Protein AF-A0A6M5YZX0-F1 (afdb_monomer)

Nearest PDB structures (foldseek):
  7esz-assembly1_A  TM=3.164E-01  e=4.005E-01  Wolbachia endosymbiont of Culex quinquefasciatus Pel
  3e44-assembly1_A  TM=2.145E-01  e=6.924E-01  Haemophilus influenzae
  3ebc-as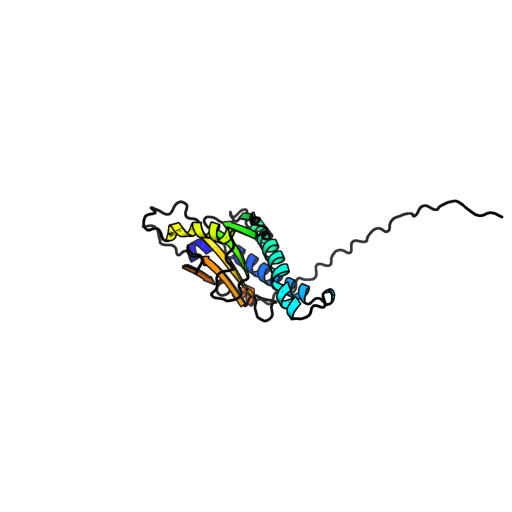sembly1_B  TM=2.757E-01  e=2.336E+00  Haemophilus influenzae

pLDDT: mean 80.35, std 19.44, range [30.16, 97.75]

Secondary structure (DSSP, 8-state):
------HHHHHHHHS-HHHHHHHHHHHHHHHHHHHHHHT-TTT---HHHHHHHTHHHHHHHHHHHHHHHHHHHGGGTEEEEEEEETTTEEEEEEEEETTEEEEEEE-SSSSPPPPP-HHHHHHHGGGGGGT-TT--S-SS--EEEEEEEEE-TTSSSEEEEEEEEE-TTSSSEEEEEEHHHHTHHHHHS---------------PPPP-----------

Sequence (219 aa):
MVSRESLTELFFRTFPDEFWKDALTDLLTCYKEADRFIRSRDLALDKQFADWLHPYPRRGLIQSRLLKVVGRYSRRGINAKVESAKRGGGPYVIFEAGRFRLTESMINRVEELPRIACFRKQESAYNRSLFDEDDAADEGKTYYGVLAHLPHHKKDEPAAVRVKFPNDDYKGAFHVIDLKAKYKSVFEEKLVPEEKIQDPKIKLRKPKNEPKNPDGETT

Radius of gyration: 23.63 Å; Cα contacts (8 Å, |Δi|>4): 275; chains: 1; bounding box: 90×58×52 Å

Organism: NCBI:txid2774151

Foldseek 3Di:
DDDPDDPVNVVCVQPPPVLLLQLQLQLLVLLQVLLCVLPPPVNVDDPVVSVVCSQPSSQVSSQVSNQVSQVVCVVVQWHKDWDDAPPPDDIWMWIDTDQETETEDEDADPFADPPDDPVNLVLLQLCVVVVDPDDPDDDRRHFYWYQYFYADPSSSGTPFTKIFGAHNVRGGGPDIGTSCVVPVVSVPPPPDPPPPPPPPPPPPDDDPDDDDDDDDDDD

Structure (mmCIF, N/CA/C/O backbone):
data_AF-A0A6M5YZX0-F1
#
_entry.id   AF-A0A6M5YZX0-F1
#
loop_
_atom_site.group_PDB
_atom_site.id
_atom_site.type_symbol
_atom_site.label_atom_id
_atom_site.label_alt_id
_atom_site.label_comp_id
_atom_site.label_asym_id
_atom_site.label_entity_id
_atom_site.label_seq_id
_atom_site.pdbx_PDB_ins_code
_atom_site.Cartn_x
_atom_site.Cartn_y
_atom_site.Cartn_z
_atom_site.occupancy
_atom_site.B_iso_or_equiv
_atom_site.auth_seq_id
_atom_site.auth_comp_id
_atom_site.auth_asym_id
_atom_site.auth_atom_id
_atom_site.pdbx_PDB_model_num
ATOM 1 N N . MET A 1 1 ? -29.018 -2.579 21.198 1.00 30.16 1 MET A N 1
ATOM 2 C CA . MET A 1 1 ? -28.557 -3.427 20.077 1.00 30.16 1 MET A CA 1
ATOM 3 C C . MET A 1 1 ? -27.802 -2.536 19.105 1.00 30.16 1 MET A C 1
ATOM 5 O O . MET A 1 1 ? -28.433 -1.792 18.370 1.00 30.16 1 MET A O 1
ATOM 9 N N . VAL A 1 2 ? -26.471 -2.519 19.179 1.00 32.16 2 VAL A N 1
ATOM 10 C CA . VAL A 1 2 ? -25.617 -1.756 18.253 1.00 32.16 2 VAL A CA 1
ATOM 11 C C . VAL A 1 2 ? -25.375 -2.639 17.027 1.00 32.16 2 VAL A C 1
ATOM 13 O O . VAL A 1 2 ? -25.113 -3.832 17.185 1.00 32.16 2 VAL 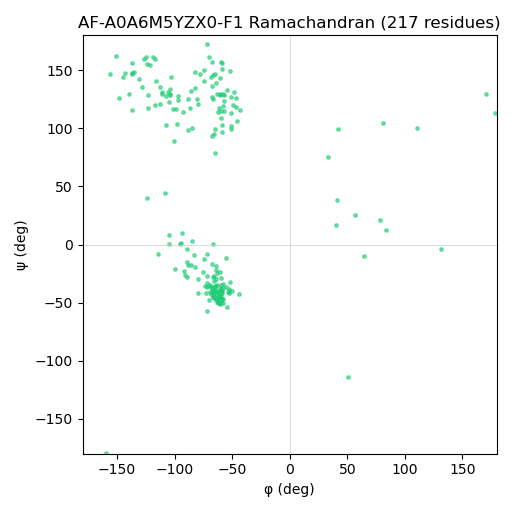A O 1
ATOM 16 N N . SER A 1 3 ? -25.548 -2.102 15.817 1.00 42.03 3 SER A N 1
ATOM 17 C CA . SER A 1 3 ? -25.401 -2.873 14.580 1.00 42.03 3 SER A CA 1
ATOM 18 C C . SER A 1 3 ? -23.983 -3.432 14.462 1.00 42.03 3 SER A C 1
ATOM 20 O O . SER A 1 3 ? -23.019 -2.675 14.572 1.00 42.03 3 SER A O 1
ATOM 22 N N . ARG A 1 4 ? -23.865 -4.740 14.197 1.00 49.56 4 ARG A N 1
ATOM 23 C CA . ARG A 1 4 ? -22.630 -5.388 13.730 1.00 49.56 4 ARG A CA 1
ATOM 24 C C . ARG A 1 4 ? -22.290 -4.848 12.343 1.00 49.56 4 ARG A C 1
ATOM 26 O O . ARG A 1 4 ? -22.597 -5.477 11.336 1.00 49.56 4 ARG A O 1
ATOM 33 N N . GLU A 1 5 ? -21.723 -3.656 12.295 1.00 63.22 5 GLU A N 1
ATOM 34 C CA . GLU A 1 5 ? -21.106 -3.149 11.082 1.00 63.22 5 GLU A CA 1
ATOM 35 C C . GLU A 1 5 ? -19.969 -4.100 10.702 1.00 63.22 5 GLU A C 1
ATOM 37 O O . GLU A 1 5 ? -19.148 -4.479 11.543 1.00 63.22 5 GLU A O 1
ATOM 42 N N . SER A 1 6 ? -19.951 -4.551 9.451 1.00 86.56 6 SER A N 1
ATOM 43 C CA . SER A 1 6 ? -18.881 -5.424 8.982 1.00 86.56 6 SER A CA 1
ATOM 44 C C . SER A 1 6 ? -17.551 -4.662 9.011 1.00 86.56 6 SER A C 1
ATOM 46 O O . SER A 1 6 ? -17.505 -3.460 8.741 1.00 86.56 6 SER A O 1
ATOM 48 N N . LEU A 1 7 ? -16.433 -5.345 9.290 1.00 88.25 7 LEU A N 1
ATOM 49 C CA . LEU A 1 7 ? -15.101 -4.716 9.297 1.00 88.25 7 LEU A CA 1
ATOM 50 C C . LEU A 1 7 ? -14.820 -3.946 7.992 1.00 88.25 7 LEU A C 1
ATOM 52 O O . LEU A 1 7 ? -14.161 -2.911 8.010 1.00 88.25 7 LEU A O 1
ATOM 56 N N . THR A 1 8 ? -15.362 -4.424 6.868 1.00 92.94 8 THR A N 1
ATOM 57 C CA . THR A 1 8 ? -15.310 -3.762 5.557 1.00 92.94 8 THR A CA 1
ATOM 58 C C . THR A 1 8 ? -16.026 -2.409 5.540 1.00 92.94 8 THR A C 1
ATOM 60 O O . THR A 1 8 ? -15.475 -1.441 5.019 1.00 92.94 8 THR A O 1
ATOM 63 N N . GLU A 1 9 ? -17.237 -2.320 6.089 1.00 92.00 9 GLU A N 1
ATOM 64 C CA . GLU A 1 9 ? -17.992 -1.062 6.172 1.00 92.00 9 GLU A CA 1
ATOM 65 C C . GLU A 1 9 ? -17.273 -0.064 7.082 1.00 92.00 9 GLU A C 1
ATOM 67 O O . GLU A 1 9 ? -17.005 1.065 6.666 1.00 92.00 9 GLU A O 1
ATOM 72 N N . LEU A 1 10 ? -16.827 -0.519 8.260 1.00 92.75 10 LEU A N 1
ATOM 73 C CA . LEU A 1 10 ? -16.046 0.298 9.190 1.00 92.75 10 LEU A CA 1
ATOM 74 C C . LEU A 1 10 ? -14.751 0.815 8.540 1.00 92.75 10 LEU A C 1
ATOM 76 O O . LEU A 1 10 ? -14.361 1.972 8.734 1.00 92.75 10 LEU A O 1
ATOM 80 N N . PHE A 1 11 ? -14.092 -0.035 7.752 1.00 94.88 11 PHE A N 1
ATOM 81 C CA . PHE A 1 11 ? -12.883 0.304 7.012 1.00 94.88 11 PHE A CA 1
ATOM 82 C C . PHE A 1 11 ? -13.126 1.407 5.981 1.00 94.88 11 PHE A C 1
ATOM 84 O O . PHE A 1 11 ? -12.402 2.401 5.984 1.00 94.88 11 PHE A O 1
ATOM 91 N N . PHE A 1 12 ? -14.152 1.282 5.134 1.00 95.69 12 PHE A N 1
ATOM 92 C CA . PHE A 1 12 ? -14.452 2.291 4.109 1.00 95.69 12 PHE A CA 1
ATOM 93 C C . PHE A 1 12 ? -15.096 3.562 4.663 1.00 95.69 12 PHE A C 1
ATOM 95 O O . PHE A 1 12 ? -14.948 4.629 4.073 1.00 95.69 12 PHE A O 1
ATOM 102 N N . ARG A 1 13 ? -15.750 3.498 5.825 1.00 93.94 13 ARG A N 1
ATOM 103 C CA . ARG A 1 13 ? -16.166 4.710 6.536 1.00 93.94 13 ARG A CA 1
ATOM 104 C C . ARG A 1 13 ? -14.965 5.495 7.061 1.00 93.94 13 ARG A C 1
ATOM 106 O O . ARG A 1 13 ? -14.987 6.722 7.072 1.00 93.94 13 ARG A O 1
ATOM 113 N N . THR A 1 14 ? -13.927 4.786 7.501 1.00 95.25 14 THR A N 1
ATOM 114 C CA . THR A 1 14 ? -12.715 5.390 8.067 1.00 95.25 14 THR A CA 1
ATOM 115 C C . THR A 1 14 ? -11.764 5.896 6.981 1.00 95.25 14 THR A C 1
ATOM 117 O O . THR A 1 14 ? -11.224 6.995 7.092 1.00 95.25 14 THR A O 1
ATOM 120 N N . PHE A 1 15 ? -11.584 5.120 5.912 1.00 96.56 15 PHE A N 1
ATOM 121 C CA . PHE A 1 15 ? -10.822 5.511 4.731 1.00 96.56 15 PHE A CA 1
ATOM 122 C C . PHE A 1 15 ? -11.775 5.770 3.561 1.00 96.56 15 PHE A C 1
ATOM 124 O O . PHE A 1 15 ? -12.238 4.812 2.936 1.00 96.56 15 PHE A O 1
ATOM 131 N N . PRO A 1 16 ? -12.042 7.043 3.244 1.00 95.31 16 PRO A N 1
ATOM 132 C CA . PRO A 1 16 ? -13.043 7.415 2.261 1.00 95.31 16 PRO A CA 1
ATOM 133 C C . PRO A 1 16 ? -12.633 6.997 0.846 1.00 95.31 16 PRO A C 1
ATOM 135 O O . PRO A 1 16 ? -11.448 6.856 0.539 1.00 95.31 16 PRO A O 1
ATOM 138 N N . ASP A 1 17 ? -13.613 6.843 -0.043 1.00 97.00 17 ASP A N 1
ATOM 139 C CA . ASP A 1 17 ? -13.377 6.366 -1.408 1.00 97.00 17 ASP A CA 1
ATOM 140 C C . ASP A 1 17 ? -12.390 7.257 -2.189 1.00 97.00 17 ASP A C 1
ATOM 142 O O . ASP A 1 17 ? -11.589 6.738 -2.969 1.00 97.00 17 ASP A O 1
ATOM 146 N N . GLU A 1 18 ? -12.381 8.577 -1.962 1.00 97.50 18 GLU A N 1
ATOM 147 C CA . GLU A 1 18 ? -11.425 9.482 -2.624 1.00 97.50 18 GLU A CA 1
ATOM 148 C C . GLU A 1 18 ? -9.976 9.175 -2.229 1.00 97.50 18 GLU A C 1
ATOM 150 O O . GLU A 1 18 ? -9.094 9.150 -3.087 1.00 97.50 18 GLU A O 1
ATOM 155 N N . PHE A 1 19 ? -9.738 8.856 -0.950 1.00 97.56 19 PHE A N 1
ATOM 156 C CA . PHE A 1 19 ? -8.411 8.481 -0.463 1.00 97.56 19 PHE A CA 1
ATOM 157 C C . PHE A 1 19 ? -7.894 7.244 -1.195 1.00 97.56 19 PHE A C 1
ATOM 159 O O . PHE A 1 19 ? -6.744 7.214 -1.634 1.00 97.56 19 PHE A O 1
ATOM 166 N N . TRP A 1 20 ? -8.742 6.225 -1.354 1.00 97.44 20 TRP A N 1
ATOM 167 C CA . TRP A 1 20 ? -8.345 5.002 -2.043 1.00 97.44 20 TRP A CA 1
ATOM 168 C C . TRP A 1 20 ? -8.140 5.214 -3.536 1.00 97.44 20 TRP A C 1
ATOM 170 O O . TRP A 1 20 ? -7.171 4.690 -4.076 1.00 97.44 20 TRP A O 1
ATOM 180 N N . LYS A 1 21 ? -8.992 5.994 -4.206 1.00 97.69 21 LYS A N 1
ATOM 181 C CA . LYS A 1 21 ? -8.792 6.325 -5.625 1.00 97.69 21 LYS A CA 1
ATOM 182 C C . LYS A 1 21 ? -7.450 7.020 -5.848 1.00 97.69 21 LYS A C 1
ATOM 184 O O . LYS A 1 21 ? -6.686 6.589 -6.711 1.00 97.69 21 LYS A O 1
ATOM 189 N N . ASP A 1 22 ? -7.123 8.007 -5.020 1.00 97.50 22 ASP A N 1
ATOM 190 C CA . ASP A 1 22 ? -5.830 8.694 -5.040 1.00 97.50 22 ASP A CA 1
ATOM 191 C C . ASP A 1 22 ? -4.658 7.738 -4.775 1.00 97.50 22 ASP A C 1
ATOM 193 O O . ASP A 1 22 ? -3.695 7.701 -5.541 1.00 97.50 22 ASP A O 1
ATOM 197 N N . ALA A 1 23 ? -4.741 6.941 -3.704 1.00 97.38 23 ALA A N 1
ATOM 198 C CA . ALA A 1 23 ? -3.686 6.010 -3.310 1.00 97.38 23 ALA A CA 1
ATOM 199 C C . ALA A 1 23 ? -3.417 4.948 -4.386 1.00 97.38 23 ALA A C 1
ATOM 201 O O . ALA A 1 23 ? -2.263 4.610 -4.651 1.00 97.38 23 ALA A O 1
ATOM 202 N N . LEU A 1 24 ? -4.470 4.422 -5.016 1.00 97.69 24 LEU A N 1
ATOM 203 C CA . LEU A 1 24 ? -4.366 3.410 -6.068 1.00 97.69 24 LEU A CA 1
ATOM 204 C C . LEU A 1 24 ? -3.862 4.003 -7.388 1.00 97.69 24 LEU A C 1
ATOM 206 O O . LEU A 1 24 ? -3.067 3.358 -8.072 1.00 97.69 24 LEU A O 1
ATOM 210 N N . THR A 1 25 ? -4.256 5.237 -7.708 1.00 97.00 25 THR A N 1
ATOM 211 C CA . THR A 1 25 ? -3.729 5.981 -8.861 1.00 97.00 25 THR A CA 1
ATOM 212 C C . THR A 1 25 ? -2.227 6.211 -8.707 1.00 97.00 25 THR A C 1
ATOM 214 O O . THR A 1 25 ? -1.450 5.868 -9.598 1.00 97.00 25 THR A O 1
ATOM 217 N N . ASP A 1 26 ? -1.787 6.700 -7.543 1.00 96.25 26 ASP A N 1
ATOM 218 C CA . ASP A 1 26 ? -0.362 6.896 -7.264 1.00 96.25 26 ASP A CA 1
ATOM 219 C C . ASP A 1 26 ? 0.409 5.571 -7.233 1.00 96.25 26 ASP A C 1
ATOM 221 O O . ASP A 1 26 ? 1.541 5.505 -7.716 1.00 96.25 26 ASP A O 1
ATOM 225 N N . LEU A 1 27 ? -0.198 4.491 -6.733 1.00 96.81 27 LEU A N 1
ATOM 226 C CA . LEU A 1 27 ? 0.392 3.155 -6.791 1.00 96.81 27 LEU A CA 1
ATOM 227 C C . LEU A 1 27 ? 0.626 2.711 -8.243 1.00 96.81 27 LEU A C 1
ATOM 229 O O . LEU A 1 27 ? 1.722 2.247 -8.555 1.00 96.81 27 LEU A O 1
ATOM 233 N N . LEU A 1 28 ? -0.342 2.892 -9.146 1.00 96.12 28 LEU A N 1
ATOM 234 C CA . LEU A 1 28 ? -0.172 2.578 -10.571 1.00 96.12 28 LEU A CA 1
ATOM 235 C C . LEU A 1 28 ? 0.942 3.401 -11.220 1.00 96.12 28 LEU A C 1
ATOM 237 O O . LEU A 1 28 ? 1.776 2.851 -11.942 1.00 96.12 28 LEU A O 1
ATOM 241 N N . THR A 1 29 ? 0.998 4.700 -10.933 1.00 95.69 29 THR A N 1
ATOM 242 C CA . THR A 1 29 ? 2.059 5.568 -11.450 1.00 95.69 29 THR A CA 1
ATOM 243 C C . THR A 1 29 ? 3.434 5.115 -10.960 1.00 95.69 29 THR A C 1
ATOM 245 O O . THR A 1 29 ? 4.345 4.956 -11.772 1.00 95.69 29 THR A O 1
ATOM 248 N N . CYS A 1 30 ? 3.575 4.780 -9.674 1.00 96.62 30 CYS A N 1
ATOM 249 C CA . CYS A 1 30 ? 4.818 4.238 -9.119 1.00 96.62 30 CYS A CA 1
ATOM 250 C C . CYS A 1 30 ? 5.270 2.944 -9.808 1.00 96.62 30 CYS A C 1
ATOM 252 O O . CYS A 1 30 ? 6.468 2.730 -9.993 1.00 96.62 30 CYS A O 1
ATOM 254 N N . TYR A 1 31 ? 4.335 2.066 -10.182 1.00 95.94 31 TYR A N 1
ATOM 255 C CA . TYR A 1 31 ? 4.658 0.844 -10.919 1.00 95.94 31 TYR A CA 1
ATOM 256 C C . TYR A 1 31 ? 5.262 1.151 -12.293 1.00 95.94 31 TYR A C 1
ATOM 258 O O . TYR A 1 31 ? 6.312 0.601 -12.632 1.00 95.94 31 TYR A O 1
ATOM 266 N N . LYS A 1 32 ? 4.640 2.062 -13.047 1.00 94.88 32 LYS A N 1
ATOM 267 C CA . LYS A 1 32 ? 5.114 2.489 -14.371 1.00 94.88 32 LYS A CA 1
ATOM 268 C C . LYS A 1 32 ? 6.452 3.218 -14.298 1.00 94.88 32 LYS A C 1
ATOM 270 O O . LYS A 1 32 ? 7.320 2.995 -15.137 1.00 94.88 32 LYS A O 1
ATOM 275 N N . GLU A 1 33 ? 6.633 4.079 -13.301 1.00 94.75 33 GLU A N 1
ATOM 276 C CA . GLU A 1 33 ? 7.884 4.812 -13.085 1.00 94.75 33 GLU A CA 1
ATOM 277 C C . GLU A 1 33 ? 9.031 3.881 -12.704 1.00 94.75 33 GLU A C 1
ATOM 279 O O . GLU A 1 33 ? 10.110 3.976 -13.287 1.00 94.75 33 GLU A O 1
ATOM 284 N N . ALA A 1 34 ? 8.792 2.942 -11.785 1.00 94.12 34 ALA A N 1
ATOM 285 C CA . ALA A 1 34 ? 9.789 1.945 -11.415 1.00 94.12 34 ALA A CA 1
ATOM 286 C C . ALA A 1 34 ? 10.166 1.058 -12.609 1.00 94.12 34 ALA A C 1
ATOM 288 O O . ALA A 1 34 ? 11.345 0.771 -12.801 1.00 94.12 34 ALA A O 1
ATOM 289 N N . ASP A 1 35 ? 9.194 0.638 -13.425 1.00 93.56 35 ASP A N 1
ATOM 290 C CA . ASP A 1 35 ? 9.474 -0.148 -14.629 1.00 93.56 35 ASP A CA 1
ATOM 291 C C . ASP A 1 35 ? 10.275 0.651 -15.664 1.00 93.56 35 ASP A C 1
ATOM 293 O O . ASP A 1 35 ? 11.307 0.174 -16.139 1.00 93.56 35 ASP A O 1
ATOM 297 N N . ARG A 1 36 ? 9.893 1.907 -15.925 1.00 92.75 36 ARG A N 1
ATOM 298 C CA . ARG A 1 36 ? 10.634 2.810 -16.818 1.00 92.75 36 ARG A CA 1
ATOM 299 C C . ARG A 1 36 ? 12.066 3.047 -16.347 1.00 92.75 36 ARG A C 1
ATOM 301 O O . ARG A 1 36 ? 12.971 3.057 -17.174 1.00 92.75 36 ARG A O 1
ATOM 308 N N . PHE A 1 37 ? 12.267 3.247 -15.045 1.00 92.06 37 PHE A N 1
ATOM 309 C CA . PHE A 1 37 ? 13.592 3.440 -14.461 1.00 92.06 37 PHE A CA 1
ATOM 310 C C . PHE A 1 37 ? 14.480 2.216 -14.705 1.00 92.06 37 PHE A C 1
ATOM 312 O O . PHE A 1 37 ? 15.568 2.356 -15.255 1.00 92.06 37 PHE A O 1
ATOM 319 N N . ILE A 1 38 ? 13.987 1.016 -14.382 1.00 91.12 38 ILE A N 1
ATOM 320 C CA . ILE A 1 38 ? 14.742 -0.236 -14.536 1.00 91.12 38 ILE A CA 1
ATOM 321 C C . ILE A 1 38 ? 15.045 -0.550 -16.004 1.00 91.12 38 ILE A C 1
ATOM 323 O O . ILE A 1 38 ? 16.138 -1.012 -16.317 1.00 91.12 38 ILE A O 1
ATOM 327 N N . ARG A 1 39 ? 14.101 -0.274 -16.911 1.00 87.50 39 ARG A N 1
ATOM 328 C CA . ARG A 1 39 ? 14.263 -0.494 -18.357 1.00 87.50 39 ARG A CA 1
ATOM 329 C C . ARG A 1 39 ? 14.957 0.653 -19.088 1.00 87.50 39 ARG A C 1
ATOM 331 O O . ARG A 1 39 ? 15.050 0.619 -20.317 1.00 87.50 39 ARG A O 1
ATOM 338 N N . SER A 1 40 ? 15.394 1.690 -18.376 1.00 88.06 40 SER A N 1
ATOM 339 C CA . SER A 1 40 ? 16.110 2.799 -18.999 1.00 88.06 40 SER A CA 1
ATOM 340 C C . SER A 1 40 ? 17.399 2.294 -19.653 1.00 88.06 40 SER A C 1
ATOM 342 O O . SER A 1 40 ? 18.072 1.394 -19.146 1.00 88.06 40 SER A O 1
ATOM 344 N N . ARG A 1 41 ? 17.749 2.878 -20.806 1.00 68.12 41 ARG A N 1
ATOM 345 C CA . ARG A 1 41 ? 18.976 2.514 -21.537 1.00 68.12 41 ARG A CA 1
ATOM 346 C C . ARG A 1 41 ? 20.239 2.760 -20.711 1.00 68.12 41 ARG A C 1
ATOM 348 O O . ARG A 1 41 ? 21.241 2.102 -20.956 1.00 68.12 41 ARG A O 1
ATOM 355 N N . ASP A 1 42 ? 20.157 3.654 -19.731 1.00 80.62 42 ASP A N 1
ATOM 356 C CA . ASP A 1 42 ? 21.278 4.072 -18.894 1.00 80.62 42 ASP A CA 1
ATOM 357 C C . ASP A 1 42 ? 21.718 2.987 -17.900 1.00 80.62 42 ASP A C 1
ATOM 359 O O . ASP A 1 42 ? 22.884 2.951 -17.519 1.00 80.62 42 ASP A O 1
ATOM 363 N N . LEU A 1 43 ? 20.817 2.082 -17.491 1.00 83.00 43 LEU A N 1
ATOM 364 C CA . LEU A 1 43 ? 21.157 0.992 -16.569 1.00 83.00 43 LEU A CA 1
ATOM 365 C C . LEU A 1 43 ? 21.638 -0.281 -17.283 1.00 83.00 43 LEU A C 1
ATOM 367 O O . LEU A 1 43 ? 22.391 -1.044 -16.685 1.00 83.00 43 LEU A O 1
ATOM 371 N N . ALA A 1 44 ? 21.191 -0.519 -18.525 1.00 86.81 44 ALA A N 1
ATOM 372 C CA . ALA A 1 44 ? 21.574 -1.657 -19.379 1.00 86.81 44 ALA A CA 1
ATOM 373 C C . ALA A 1 44 ? 21.675 -3.020 -18.648 1.00 86.81 44 ALA A C 1
ATOM 375 O O . ALA A 1 44 ? 22.569 -3.822 -18.920 1.00 86.81 44 ALA A O 1
ATOM 376 N N . LEU A 1 45 ? 20.767 -3.282 -17.700 1.00 88.06 45 LEU A N 1
ATOM 377 C CA . LEU A 1 45 ? 20.812 -4.480 -16.860 1.00 88.06 45 LEU A CA 1
ATOM 378 C C . LEU A 1 45 ? 20.384 -5.723 -17.641 1.00 88.06 45 LEU A C 1
ATOM 380 O O . LEU A 1 45 ? 19.397 -5.697 -18.378 1.00 88.06 45 LEU A O 1
ATOM 384 N N . ASP A 1 46 ? 21.066 -6.841 -17.392 1.00 91.81 46 ASP A N 1
ATOM 385 C CA . ASP A 1 46 ? 20.531 -8.153 -17.750 1.00 91.81 46 ASP A CA 1
ATOM 386 C C . ASP A 1 46 ? 19.186 -8.397 -17.042 1.00 91.81 46 ASP A C 1
ATOM 388 O O . ASP A 1 46 ? 18.933 -7.905 -15.934 1.00 91.81 46 ASP A O 1
ATOM 392 N N . LYS A 1 47 ? 18.321 -9.195 -17.676 1.00 88.62 47 LYS A N 1
ATOM 393 C CA . LYS A 1 47 ? 16.971 -9.491 -17.191 1.00 88.62 47 LYS A CA 1
ATOM 394 C C . LYS A 1 47 ? 16.957 -10.002 -15.747 1.00 88.62 47 LYS A C 1
ATOM 396 O O . LYS A 1 47 ? 16.068 -9.613 -14.994 1.00 88.62 47 LYS A O 1
ATOM 401 N N . GLN A 1 48 ? 17.907 -10.848 -15.342 1.00 89.25 48 GLN A N 1
ATOM 402 C CA . GLN A 1 48 ? 17.930 -11.400 -13.982 1.00 89.25 48 GLN A CA 1
ATOM 403 C C . GLN A 1 48 ? 18.190 -10.313 -12.933 1.00 89.25 48 GLN A C 1
ATOM 405 O O . GLN A 1 48 ? 17.512 -10.266 -11.905 1.00 89.25 48 GLN A O 1
ATOM 410 N N . PHE A 1 49 ? 19.122 -9.400 -13.215 1.00 90.69 49 PHE A N 1
ATOM 411 C CA . PHE A 1 49 ? 19.414 -8.272 -12.330 1.00 90.69 49 PHE A CA 1
ATOM 412 C C . PHE A 1 49 ? 18.293 -7.232 -12.340 1.00 90.69 49 PHE A C 1
ATOM 414 O O . PHE A 1 49 ? 17.966 -6.691 -11.285 1.00 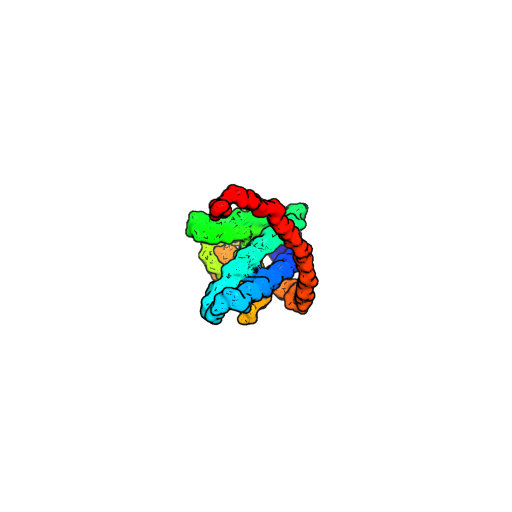90.69 49 PHE A O 1
ATOM 421 N N . ALA A 1 50 ? 17.652 -6.996 -13.487 1.00 89.31 50 ALA A N 1
ATOM 422 C CA . 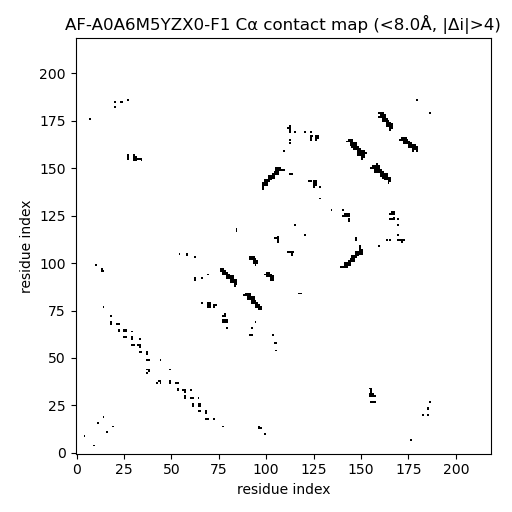ALA A 1 50 ? 16.468 -6.146 -13.576 1.00 89.31 50 ALA A CA 1
ATOM 423 C C . ALA A 1 50 ? 15.309 -6.701 -12.728 1.00 89.31 50 ALA A C 1
ATOM 425 O O . ALA A 1 50 ? 14.738 -5.977 -11.910 1.00 89.31 50 ALA A O 1
ATOM 426 N N . ASP A 1 51 ? 15.003 -7.998 -12.864 1.00 86.38 51 ASP A N 1
ATOM 427 C CA . ASP A 1 51 ? 13.970 -8.693 -12.086 1.00 86.38 51 ASP A CA 1
ATOM 428 C C . ASP A 1 51 ? 14.260 -8.629 -10.575 1.00 86.38 51 ASP A C 1
ATOM 430 O O . ASP A 1 51 ? 13.344 -8.394 -9.780 1.00 86.38 51 ASP A O 1
ATOM 434 N N . TRP A 1 52 ? 15.530 -8.778 -10.180 1.00 89.19 52 TRP A N 1
ATOM 435 C CA . TRP A 1 52 ? 15.971 -8.634 -8.791 1.00 89.19 52 TRP A CA 1
ATOM 436 C C . TRP A 1 52 ? 15.861 -7.193 -8.272 1.00 89.19 52 TRP A C 1
ATOM 438 O O . TRP A 1 52 ? 15.447 -6.988 -7.132 1.00 89.19 52 TRP A O 1
ATOM 448 N N . LEU A 1 53 ? 16.192 -6.191 -9.095 1.00 90.06 53 LEU A N 1
ATOM 449 C CA . LEU A 1 53 ? 16.228 -4.784 -8.692 1.00 90.06 53 LEU A CA 1
ATOM 450 C C . LEU A 1 53 ? 14.837 -4.126 -8.669 1.00 90.06 53 LEU A C 1
ATOM 452 O O . LEU A 1 53 ? 14.601 -3.241 -7.850 1.00 90.06 53 LEU A O 1
ATOM 456 N N . HIS A 1 54 ? 13.892 -4.565 -9.508 1.00 89.38 54 HIS A N 1
ATOM 457 C CA . HIS A 1 54 ? 12.535 -4.002 -9.628 1.00 89.38 54 HIS A CA 1
ATOM 458 C C . HIS A 1 54 ? 11.801 -3.676 -8.308 1.00 89.38 54 HIS A C 1
ATOM 460 O O . HIS A 1 54 ? 11.135 -2.637 -8.245 1.00 89.38 54 HIS A O 1
ATOM 466 N N . PRO A 1 55 ? 11.846 -4.522 -7.260 1.00 90.56 55 PRO A N 1
ATOM 467 C CA . PRO A 1 55 ? 11.122 -4.267 -6.016 1.00 90.56 55 PRO A CA 1
ATOM 468 C C . PRO A 1 55 ? 11.597 -3.020 -5.259 1.00 90.56 55 PRO A C 1
ATOM 470 O O . PRO A 1 55 ? 10.796 -2.388 -4.571 1.00 90.56 55 PRO A O 1
ATOM 473 N N . TYR A 1 56 ? 12.876 -2.653 -5.376 1.00 90.75 56 TYR A N 1
ATOM 474 C CA . TYR A 1 56 ? 13.495 -1.600 -4.568 1.00 90.75 56 TYR A CA 1
ATOM 475 C C . TYR A 1 56 ? 13.031 -0.178 -4.937 1.00 90.75 56 TYR A C 1
ATOM 477 O O . TYR A 1 56 ? 12.481 0.491 -4.055 1.00 90.75 56 TYR A O 1
ATOM 485 N N . PRO A 1 57 ? 13.165 0.301 -6.195 1.00 93.38 57 PRO A N 1
ATOM 486 C CA . PRO A 1 57 ? 12.674 1.628 -6.562 1.00 93.38 57 PRO A CA 1
ATOM 487 C C . PRO A 1 57 ? 11.152 1.705 -6.432 1.00 93.38 57 PRO A C 1
ATOM 489 O O . PRO A 1 57 ? 10.631 2.717 -5.972 1.00 93.38 57 PRO A O 1
ATOM 492 N N . ARG A 1 58 ? 10.436 0.611 -6.736 1.00 93.94 58 ARG A N 1
ATOM 493 C CA . ARG A 1 58 ? 8.982 0.535 -6.562 1.00 93.94 58 ARG A CA 1
ATOM 494 C C . ARG A 1 58 ? 8.579 0.796 -5.113 1.00 93.94 58 ARG A C 1
ATOM 496 O O . ARG A 1 58 ? 7.731 1.648 -4.873 1.00 93.94 58 ARG A O 1
ATOM 503 N N . ARG A 1 59 ? 9.203 0.110 -4.150 1.00 92.62 59 ARG A N 1
ATOM 504 C CA . ARG A 1 59 ? 8.933 0.324 -2.720 1.00 92.62 59 ARG A CA 1
ATOM 505 C C . ARG A 1 59 ? 9.191 1.776 -2.314 1.00 92.62 59 ARG A C 1
ATOM 507 O O . ARG A 1 59 ? 8.352 2.370 -1.647 1.00 92.62 59 ARG A O 1
ATOM 514 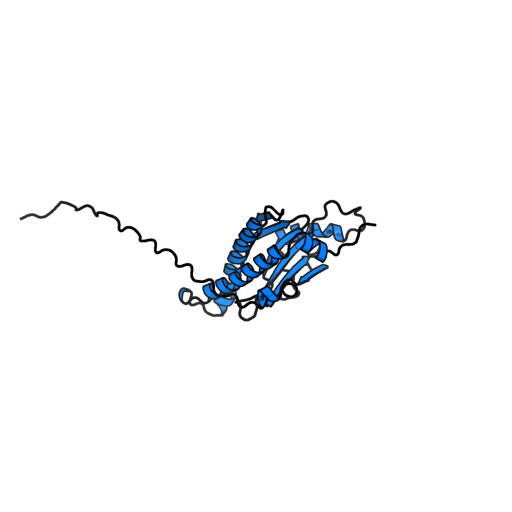N N . GLY A 1 60 ? 10.330 2.344 -2.715 1.00 92.62 60 GLY A N 1
ATOM 515 C CA . GLY A 1 60 ? 10.678 3.729 -2.383 1.00 92.62 60 GLY A CA 1
ATOM 516 C C . GLY A 1 60 ? 9.656 4.738 -2.913 1.00 92.62 60 GLY A C 1
ATOM 517 O O . GLY A 1 60 ? 9.175 5.585 -2.159 1.00 92.62 60 GLY A O 1
ATOM 518 N N . LEU A 1 61 ? 9.273 4.604 -4.187 1.00 96.19 61 LEU A N 1
ATOM 519 C CA . LEU A 1 61 ? 8.273 5.461 -4.826 1.00 96.19 61 LEU A CA 1
ATOM 520 C C . LEU A 1 61 ? 6.901 5.324 -4.157 1.00 96.19 61 LEU A C 1
ATOM 522 O O . LEU A 1 61 ? 6.313 6.335 -3.778 1.00 96.19 61 LEU A O 1
ATOM 526 N N . ILE A 1 62 ? 6.421 4.093 -3.947 1.00 96.12 62 ILE A N 1
ATOM 527 C CA . ILE A 1 62 ? 5.107 3.838 -3.340 1.00 96.12 62 ILE A CA 1
ATOM 528 C C . ILE A 1 62 ? 5.033 4.435 -1.936 1.00 96.12 62 ILE A C 1
ATOM 530 O O . ILE A 1 62 ? 4.102 5.180 -1.641 1.00 96.12 62 ILE A O 1
ATOM 534 N N . GLN A 1 63 ? 6.026 4.180 -1.083 1.00 94.56 63 GLN A N 1
ATOM 535 C CA . GLN A 1 63 ? 6.026 4.710 0.281 1.00 94.56 63 GLN A CA 1
ATOM 536 C C . GLN A 1 63 ? 6.076 6.241 0.307 1.00 94.56 63 GLN A C 1
ATOM 538 O O . GLN A 1 63 ? 5.343 6.868 1.073 1.00 94.56 63 GLN A O 1
ATOM 543 N N . SER A 1 64 ? 6.882 6.851 -0.566 1.00 94.94 64 SER A N 1
ATOM 544 C CA . SER A 1 64 ? 6.958 8.309 -0.684 1.00 94.94 64 SER A CA 1
ATOM 545 C C . SER A 1 64 ? 5.640 8.921 -1.172 1.00 94.94 64 SER A C 1
ATOM 547 O O . SER A 1 64 ? 5.167 9.904 -0.596 1.00 94.94 64 SER A O 1
ATOM 549 N N . ARG A 1 65 ? 5.011 8.343 -2.205 1.00 95.75 65 ARG A N 1
ATOM 550 C CA . ARG A 1 65 ? 3.741 8.851 -2.741 1.00 95.75 65 ARG A CA 1
ATOM 551 C C . ARG A 1 65 ? 2.586 8.653 -1.773 1.00 95.75 65 ARG A C 1
ATOM 553 O O . ARG A 1 65 ? 1.835 9.595 -1.552 1.00 95.75 65 ARG A O 1
ATOM 560 N N . LEU A 1 66 ? 2.486 7.497 -1.121 1.00 94.12 66 LEU A N 1
ATOM 561 C CA . LEU A 1 66 ? 1.453 7.268 -0.112 1.00 94.12 66 LEU A CA 1
ATOM 562 C C . LEU A 1 66 ? 1.559 8.264 1.051 1.00 94.12 66 LEU A C 1
ATOM 564 O O . LEU A 1 66 ? 0.534 8.757 1.512 1.00 94.12 66 LEU A O 1
ATOM 568 N N . LEU A 1 67 ? 2.772 8.635 1.481 1.00 95.12 67 LEU A N 1
ATOM 569 C CA . LEU A 1 67 ? 2.964 9.684 2.489 1.00 95.12 67 LEU A CA 1
ATOM 570 C C . LEU A 1 67 ? 2.362 11.029 2.035 1.00 95.12 67 LEU A C 1
ATOM 572 O O . LEU A 1 67 ? 1.691 11.705 2.815 1.00 95.12 67 LEU A O 1
ATOM 576 N N . LYS A 1 68 ? 2.550 11.394 0.757 1.00 95.62 68 LYS A N 1
ATOM 577 C CA . LYS A 1 68 ? 1.953 12.602 0.162 1.00 95.62 68 LYS A CA 1
ATOM 578 C C . LYS A 1 68 ? 0.432 12.506 0.077 1.00 95.62 68 LYS A C 1
ATOM 580 O O . LYS A 1 68 ? -0.236 13.474 0.436 1.00 95.62 68 LYS A O 1
ATOM 585 N N . VAL A 1 69 ? -0.104 11.363 -0.369 1.00 96.44 69 VAL A N 1
ATOM 586 C CA . VAL A 1 69 ? -1.553 11.104 -0.403 1.00 96.44 69 VAL A CA 1
ATOM 587 C C . VAL A 1 69 ? -2.122 11.333 0.987 1.00 96.44 69 VAL A C 1
ATOM 589 O O . VAL A 1 69 ? -2.995 12.172 1.148 1.00 96.44 69 VAL A O 1
ATOM 592 N N . VAL A 1 70 ? -1.569 10.686 2.012 1.00 96.31 70 VAL A N 1
ATOM 593 C CA . VAL A 1 70 ? -2.060 10.810 3.390 1.00 96.31 70 VAL A CA 1
ATOM 594 C C . VAL A 1 70 ? -2.003 12.250 3.892 1.00 96.31 70 VAL A C 1
ATOM 596 O O . VAL A 1 70 ? -2.967 12.721 4.491 1.00 96.31 70 VAL A O 1
ATOM 599 N N . GLY A 1 71 ? -0.943 12.994 3.565 1.00 95.31 71 GLY A N 1
ATOM 600 C CA . GLY A 1 71 ? -0.844 14.420 3.882 1.00 95.31 71 GLY A CA 1
ATOM 601 C C . GLY A 1 71 ? -2.052 15.242 3.406 1.00 95.31 71 GLY A C 1
ATOM 602 O O . GLY A 1 71 ? -2.527 16.104 4.151 1.00 95.31 71 GLY A O 1
ATOM 603 N N . ARG A 1 72 ? -2.614 14.929 2.225 1.00 97.06 72 ARG A N 1
ATOM 604 C CA . ARG A 1 72 ? -3.825 15.587 1.685 1.00 97.06 72 ARG A CA 1
ATOM 605 C C . ARG A 1 72 ? -5.084 15.311 2.516 1.00 97.06 72 ARG A C 1
ATOM 607 O O . ARG A 1 72 ? -5.985 16.144 2.542 1.00 97.06 72 ARG A O 1
ATOM 614 N N . TYR A 1 73 ? -5.132 14.180 3.220 1.00 97.62 73 TYR A N 1
ATOM 615 C CA . TYR A 1 73 ? -6.279 13.739 4.023 1.00 97.62 73 TYR A CA 1
ATOM 616 C C . TYR A 1 73 ? -6.061 13.905 5.540 1.00 97.62 73 TYR A C 1
ATOM 618 O O . TYR A 1 73 ? -6.920 13.506 6.326 1.00 97.62 73 TYR A O 1
ATOM 626 N N . SER A 1 74 ? -4.977 14.562 5.965 1.00 95.50 74 SER A N 1
ATOM 627 C CA . SER A 1 74 ? -4.662 14.837 7.381 1.00 95.50 74 SER A CA 1
ATOM 628 C C . SER A 1 74 ? -5.799 15.520 8.144 1.00 95.50 74 SER A C 1
ATOM 630 O O . SER A 1 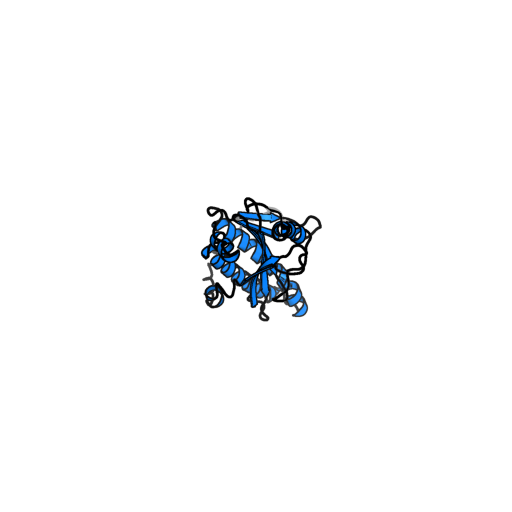74 ? -6.150 15.110 9.248 1.00 95.50 74 SER A O 1
ATOM 632 N N . ARG A 1 75 ? -6.472 16.496 7.520 1.00 95.62 75 ARG A N 1
ATOM 633 C CA . ARG A 1 75 ? -7.645 17.180 8.100 1.00 95.62 75 ARG A CA 1
ATOM 634 C C . ARG A 1 75 ? -8.855 16.265 8.319 1.00 95.62 75 ARG A C 1
ATOM 636 O O . ARG A 1 75 ? -9.739 16.619 9.089 1.00 95.62 75 ARG A O 1
ATOM 643 N N . ARG A 1 76 ? -8.903 15.106 7.655 1.00 94.69 76 ARG A N 1
ATOM 644 C CA . ARG A 1 76 ? -9.932 14.067 7.834 1.00 94.69 76 ARG A CA 1
ATOM 645 C C . ARG A 1 76 ? -9.505 12.999 8.853 1.00 94.69 76 ARG A C 1
ATOM 647 O O . ARG A 1 76 ? -10.170 11.978 8.967 1.00 94.69 76 ARG A O 1
ATOM 654 N N . GLY A 1 77 ? -8.404 13.218 9.577 1.00 95.69 77 GLY A N 1
ATOM 655 C CA . GLY A 1 77 ? -7.906 12.304 10.607 1.00 95.69 77 GLY A CA 1
ATOM 656 C C . GLY A 1 77 ? -7.058 11.144 10.081 1.00 95.69 77 GLY A C 1
ATOM 657 O O . GLY A 1 77 ? -6.784 10.219 10.843 1.00 95.69 77 GLY A O 1
ATOM 658 N N . ILE A 1 78 ? -6.635 11.182 8.810 1.00 97.31 78 ILE A N 1
ATOM 659 C CA . ILE A 1 78 ? -5.725 10.186 8.229 1.00 97.31 78 ILE A CA 1
ATOM 660 C C . ILE A 1 78 ? -4.292 10.694 8.368 1.00 97.31 78 ILE A C 1
ATOM 662 O O . ILE A 1 78 ? -3.912 11.683 7.748 1.00 97.31 78 ILE A O 1
ATOM 666 N N . ASN A 1 79 ? -3.489 10.011 9.169 1.00 96.62 79 ASN A N 1
ATOM 667 C CA . ASN A 1 79 ? -2.118 10.394 9.478 1.00 96.62 79 ASN A CA 1
ATOM 668 C C . ASN A 1 79 ? -1.133 9.341 8.979 1.00 96.62 79 ASN A C 1
ATOM 670 O O . ASN A 1 79 ? -1.494 8.190 8.745 1.00 96.62 79 ASN A O 1
ATOM 674 N N . ALA A 1 80 ? 0.126 9.731 8.812 1.00 95.00 80 ALA A N 1
ATOM 675 C CA . ALA A 1 80 ? 1.188 8.804 8.463 1.00 95.00 80 ALA A CA 1
ATOM 676 C C . ALA A 1 80 ? 2.448 9.082 9.271 1.00 95.00 80 ALA A C 1
ATOM 678 O O . ALA A 1 80 ? 2.759 10.233 9.581 1.00 95.00 80 ALA A O 1
ATOM 679 N N . LYS A 1 81 ? 3.187 8.020 9.579 1.00 93.00 81 LYS A N 1
ATOM 680 C CA . LYS A 1 81 ? 4.479 8.077 10.262 1.00 93.00 81 LYS A CA 1
ATOM 681 C C . LYS A 1 81 ? 5.486 7.232 9.506 1.00 93.00 81 LYS A C 1
ATOM 683 O O . LYS A 1 81 ? 5.148 6.168 8.988 1.00 93.00 81 LYS A O 1
ATOM 688 N N . VAL A 1 82 ? 6.721 7.716 9.452 1.00 91.69 82 VAL A N 1
ATOM 689 C CA . VAL A 1 82 ? 7.856 6.948 8.945 1.00 91.69 82 VAL A CA 1
ATOM 690 C C . VAL A 1 82 ? 8.574 6.354 10.142 1.00 91.69 82 VAL A C 1
ATOM 692 O O . VAL A 1 82 ? 8.994 7.081 11.040 1.00 91.69 82 VAL A O 1
ATOM 695 N N . GLU A 1 83 ? 8.725 5.039 10.141 1.00 88.31 83 GLU A N 1
ATOM 696 C CA . GLU A 1 83 ? 9.449 4.313 11.172 1.00 88.31 83 GLU A CA 1
ATOM 697 C C . GLU A 1 83 ? 10.607 3.524 10.567 1.00 88.31 83 GLU A C 1
ATOM 699 O O . GLU A 1 83 ? 10.596 3.142 9.394 1.00 88.31 83 GLU A O 1
ATOM 704 N N . SER A 1 84 ? 11.615 3.261 11.392 1.00 81.31 84 SER A N 1
ATOM 705 C CA . SER A 1 84 ? 12.778 2.459 11.024 1.00 81.31 84 SER A CA 1
ATOM 706 C C . SER A 1 84 ? 12.774 1.164 11.818 1.00 81.31 84 SER A C 1
ATOM 708 O O . SER A 1 84 ? 12.570 1.154 13.034 1.00 81.31 84 SER A O 1
ATOM 710 N N . ALA A 1 85 ? 13.039 0.046 11.147 1.00 74.12 85 ALA A N 1
ATOM 711 C CA . ALA A 1 85 ? 13.142 -1.228 11.839 1.00 74.12 85 ALA A CA 1
ATOM 712 C C . ALA A 1 85 ? 14.388 -1.234 12.741 1.00 74.12 85 ALA A C 1
ATOM 714 O O . ALA A 1 85 ? 15.505 -1.035 12.266 1.00 74.12 85 ALA A O 1
ATOM 715 N N . LYS A 1 86 ? 14.211 -1.555 14.030 1.00 68.44 86 LYS A N 1
ATOM 716 C CA . LYS A 1 86 ? 15.262 -1.529 15.072 1.00 68.44 86 LYS A CA 1
ATOM 717 C C . LYS A 1 86 ? 16.533 -2.355 14.774 1.00 68.44 86 LYS A C 1
ATOM 719 O O . LYS A 1 86 ? 17.504 -2.240 15.507 1.00 68.44 86 LYS A O 1
ATOM 724 N N . ARG A 1 87 ? 16.541 -3.213 13.745 1.00 70.25 87 ARG A N 1
ATOM 725 C CA . ARG A 1 87 ? 17.643 -4.140 13.403 1.00 70.25 87 ARG A CA 1
ATOM 726 C C . ARG A 1 87 ? 18.157 -3.978 11.964 1.00 70.25 87 ARG A C 1
ATOM 728 O O . ARG A 1 87 ? 18.411 -4.970 11.291 1.00 70.25 87 ARG A O 1
ATOM 735 N N . GLY A 1 88 ? 18.264 -2.744 11.470 1.00 61.25 88 GLY A N 1
ATOM 736 C CA . GLY A 1 88 ? 18.879 -2.469 10.161 1.00 61.25 88 GLY A CA 1
ATOM 737 C C . GLY A 1 88 ? 17.983 -2.755 8.950 1.00 61.25 88 GLY A C 1
ATOM 738 O O . GLY A 1 88 ? 18.478 -2.949 7.844 1.00 61.25 88 GLY A O 1
ATOM 739 N N . GLY A 1 89 ? 16.661 -2.789 9.140 1.00 69.00 89 GLY A N 1
ATOM 740 C CA . GLY A 1 89 ? 15.723 -2.797 8.016 1.00 69.00 89 GLY A CA 1
ATOM 741 C C . GLY A 1 89 ? 15.487 -1.381 7.490 1.00 69.00 89 GLY A C 1
ATOM 742 O O . GLY A 1 89 ? 15.498 -0.424 8.261 1.00 69.00 89 GLY A O 1
ATOM 743 N N . GLY A 1 90 ? 15.239 -1.256 6.183 1.00 75.81 90 GLY A N 1
ATOM 744 C CA . GLY A 1 90 ? 14.857 0.023 5.579 1.00 75.81 90 GLY A CA 1
ATOM 745 C C . GLY A 1 90 ? 13.558 0.585 6.176 1.00 75.81 90 GLY A C 1
ATOM 746 O O . GLY A 1 90 ? 12.751 -0.195 6.703 1.00 75.81 90 GLY A O 1
ATOM 747 N N . PRO A 1 91 ? 13.340 1.908 6.075 1.00 84.50 91 PRO A N 1
ATOM 748 C CA . PRO A 1 91 ? 12.172 2.559 6.648 1.00 84.50 91 PRO A CA 1
ATOM 749 C C . PRO A 1 91 ? 10.870 1.990 6.079 1.00 84.50 91 PRO A C 1
ATOM 751 O O . PRO A 1 91 ? 10.833 1.395 4.992 1.00 84.50 91 PRO A O 1
ATOM 754 N N . TYR A 1 92 ? 9.799 2.141 6.842 1.00 87.38 92 TYR A N 1
ATOM 755 C CA . TYR A 1 92 ? 8.445 1.809 6.430 1.00 87.38 92 TYR A CA 1
ATOM 756 C C . TYR A 1 92 ? 7.487 2.909 6.864 1.00 87.38 92 TYR A C 1
AT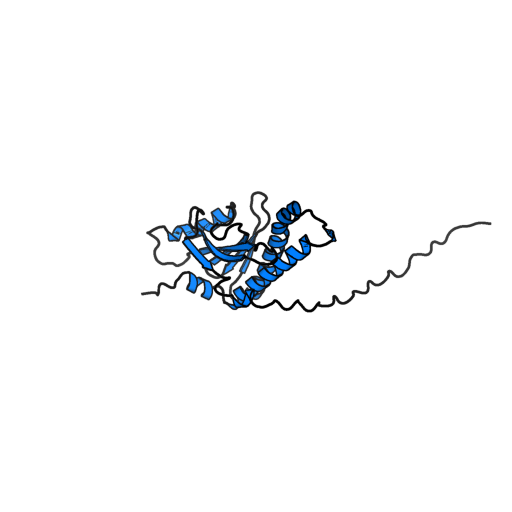OM 758 O O . TYR A 1 92 ? 7.759 3.667 7.793 1.00 87.38 92 TYR A O 1
ATOM 766 N N . VAL A 1 93 ? 6.364 2.994 6.159 1.00 90.44 93 VAL A N 1
ATOM 767 C CA . VAL A 1 93 ? 5.313 3.958 6.461 1.00 90.44 93 VAL A CA 1
ATOM 768 C C . VAL A 1 93 ? 4.152 3.228 7.115 1.00 90.44 93 VAL A C 1
ATOM 770 O O . VAL A 1 93 ? 3.710 2.188 6.615 1.00 90.44 93 VAL A O 1
ATOM 773 N N . ILE A 1 94 ? 3.682 3.777 8.230 1.00 93.06 94 ILE A N 1
ATOM 774 C CA . ILE A 1 94 ? 2.422 3.402 8.865 1.00 93.06 94 ILE A CA 1
ATOM 775 C C . ILE A 1 94 ? 1.408 4.496 8.551 1.00 93.06 94 ILE A C 1
ATOM 777 O O . ILE A 1 94 ? 1.688 5.670 8.786 1.00 93.06 94 ILE A O 1
ATOM 781 N N . PHE A 1 95 ? 0.241 4.112 8.046 1.00 92.81 95 PHE A N 1
ATOM 782 C CA . PHE A 1 95 ? -0.914 4.984 7.855 1.00 92.81 95 PHE A CA 1
ATOM 783 C C . PHE A 1 95 ? -1.940 4.690 8.944 1.00 92.81 95 PHE A C 1
ATOM 785 O O . PHE A 1 95 ? -2.297 3.535 9.160 1.00 92.81 95 PHE A O 1
ATOM 792 N N . GLU A 1 96 ? -2.414 5.718 9.627 1.00 94.88 96 GLU A N 1
ATOM 793 C CA . GLU A 1 96 ? -3.310 5.611 10.772 1.00 94.88 96 GLU A CA 1
ATOM 794 C C . GLU A 1 96 ? -4.581 6.412 10.487 1.00 94.88 96 GLU A C 1
ATOM 796 O O . GLU A 1 96 ? -4.502 7.586 10.130 1.00 94.88 96 GLU A O 1
ATOM 801 N N . ALA A 1 97 ? -5.752 5.805 10.651 1.00 94.88 97 ALA A N 1
ATOM 802 C CA . ALA A 1 97 ? -7.025 6.519 10.620 1.00 94.88 97 ALA A CA 1
ATOM 803 C C . ALA A 1 97 ? -8.014 5.826 11.553 1.00 94.88 97 ALA A C 1
ATOM 805 O O . ALA A 1 97 ? -8.227 4.617 11.446 1.00 94.88 97 ALA A O 1
ATOM 806 N N . GLY A 1 98 ? -8.603 6.584 12.481 1.00 92.06 98 GLY A N 1
ATOM 807 C CA . GLY A 1 98 ? -9.473 6.030 13.517 1.00 92.06 98 GLY A CA 1
ATOM 808 C C . GLY A 1 98 ? -8.808 4.851 14.234 1.00 92.06 98 GLY A C 1
ATOM 809 O O . GLY A 1 98 ? -7.793 5.012 14.904 1.00 92.06 98 GLY A O 1
ATOM 810 N N . ARG A 1 99 ? -9.379 3.658 14.053 1.00 91.12 99 ARG A N 1
ATOM 811 C CA . ARG A 1 99 ? -8.916 2.402 14.664 1.00 91.12 99 ARG A CA 1
ATOM 812 C C . ARG A 1 99 ? -7.982 1.580 13.777 1.00 91.12 99 ARG A C 1
ATOM 814 O O . ARG A 1 99 ? -7.592 0.489 14.168 1.00 91.12 99 ARG A O 1
ATOM 821 N N . PHE A 1 100 ? -7.648 2.038 12.579 1.00 93.81 100 PHE A N 1
ATOM 822 C CA . PHE A 1 100 ? -6.864 1.256 11.630 1.00 93.81 100 PHE A CA 1
ATOM 823 C C . PHE A 1 100 ? -5.423 1.734 11.561 1.00 93.81 100 PHE A C 1
ATOM 825 O O . PHE A 1 100 ? -5.165 2.928 11.405 1.00 93.81 100 PHE A O 1
ATOM 832 N N . ARG A 1 101 ? -4.495 0.776 11.594 1.00 94.94 101 ARG A N 1
ATOM 833 C CA . ARG A 1 101 ? -3.075 0.966 11.287 1.00 94.94 101 ARG A CA 1
ATOM 834 C C . ARG A 1 101 ? -2.742 0.131 10.062 1.00 94.94 101 ARG A C 1
ATOM 836 O O . ARG A 1 101 ? -2.906 -1.086 10.074 1.00 94.94 101 ARG A O 1
ATOM 843 N N . LEU A 1 102 ? -2.284 0.771 8.995 1.00 95.50 102 LEU A N 1
ATOM 844 C CA . LEU A 1 102 ? -1.941 0.116 7.742 1.00 95.50 102 LEU A CA 1
ATOM 845 C C . LEU A 1 102 ? -0.459 0.266 7.441 1.00 95.50 102 LEU A C 1
ATOM 847 O O . LEU A 1 102 ? 0.115 1.336 7.600 1.00 95.50 102 LEU A O 1
ATOM 851 N N . THR A 1 103 ? 0.147 -0.795 6.926 1.00 95.06 103 THR A N 1
ATOM 852 C CA . THR A 1 103 ? 1.459 -0.721 6.264 1.00 95.06 103 THR A CA 1
ATOM 853 C C . THR A 1 103 ? 1.321 -1.164 4.819 1.00 95.06 103 THR A C 1
ATOM 855 O O . THR A 1 103 ? 0.353 -1.830 4.469 1.00 95.06 103 THR A O 1
ATOM 858 N N . GLU A 1 104 ? 2.281 -0.818 3.973 1.00 95.06 104 GLU A N 1
ATOM 859 C CA . GLU A 1 104 ? 2.335 -1.297 2.593 1.00 95.06 104 GLU A CA 1
ATOM 860 C C . GLU A 1 104 ? 3.385 -2.405 2.444 1.00 95.06 104 GLU A C 1
ATOM 862 O O . GLU A 1 104 ? 4.426 -2.413 3.117 1.00 95.06 104 GLU A O 1
ATOM 867 N N . SER A 1 105 ? 3.088 -3.382 1.586 1.00 94.75 105 SER A N 1
ATOM 868 C CA . SER A 1 105 ? 4.105 -4.308 1.107 1.00 94.75 105 SER A CA 1
ATOM 869 C C . SER A 1 105 ? 3.769 -4.945 -0.232 1.00 94.75 105 SER A C 1
ATOM 871 O O . SER A 1 105 ? 2.656 -5.413 -0.475 1.00 94.75 105 SER A O 1
ATOM 873 N N . MET A 1 106 ? 4.817 -5.188 -1.010 1.00 94.19 106 MET A N 1
ATOM 874 C CA . MET A 1 106 ? 4.776 -6.153 -2.099 1.00 94.19 106 MET A CA 1
ATOM 875 C C . MET A 1 106 ? 4.664 -7.598 -1.583 1.00 94.19 106 MET A C 1
ATOM 877 O O . MET A 1 106 ? 5.275 -7.946 -0.565 1.00 94.19 106 MET A O 1
ATOM 881 N N . ILE A 1 107 ? 3.926 -8.427 -2.325 1.00 92.94 107 ILE A N 1
ATOM 882 C CA . ILE A 1 107 ? 3.833 -9.889 -2.183 1.00 92.94 107 ILE A CA 1
ATOM 883 C C . ILE A 1 107 ? 4.177 -10.574 -3.513 1.00 92.94 107 ILE A C 1
ATOM 885 O O . ILE A 1 107 ? 4.125 -9.949 -4.573 1.00 92.94 107 ILE A O 1
ATOM 889 N N . ASN A 1 108 ? 4.507 -11.860 -3.459 1.00 89.00 108 ASN A N 1
ATOM 890 C CA . ASN A 1 108 ? 4.830 -12.721 -4.598 1.00 89.00 108 ASN A CA 1
ATOM 891 C C . ASN A 1 108 ? 3.657 -13.609 -5.032 1.00 89.00 108 ASN A C 1
ATOM 893 O O . ASN A 1 108 ? 3.644 -14.088 -6.166 1.00 89.00 108 ASN A O 1
ATOM 897 N N . ARG A 1 109 ? 2.677 -13.845 -4.152 1.00 91.56 109 ARG A N 1
ATOM 898 C CA . ARG A 1 109 ? 1.474 -14.644 -4.436 1.00 91.56 109 ARG A CA 1
ATOM 899 C C . ARG A 1 109 ? 0.232 -13.973 -3.877 1.00 91.56 109 ARG A C 1
ATOM 901 O O . ARG A 1 109 ? 0.281 -13.334 -2.838 1.00 91.56 109 ARG A O 1
ATOM 908 N N . VAL A 1 110 ? -0.903 -14.146 -4.545 1.00 88.12 110 VAL A N 1
ATOM 909 C CA . VAL A 1 110 ? -2.158 -13.482 -4.159 1.00 88.12 110 VAL A CA 1
ATOM 910 C C . VAL A 1 110 ? -2.603 -13.856 -2.741 1.00 88.12 110 VAL A C 1
ATOM 912 O O . VAL A 1 110 ? -3.100 -12.995 -2.017 1.00 88.12 110 VAL A O 1
ATOM 915 N N . GLU A 1 111 ? -2.368 -15.097 -2.312 1.00 86.25 111 GLU A N 1
ATOM 916 C CA . GLU A 1 111 ? -2.828 -15.609 -1.016 1.00 86.25 111 GLU A CA 1
ATOM 917 C C . GLU A 1 111 ? -1.845 -15.365 0.138 1.00 86.25 111 GLU A C 1
ATOM 919 O O . GLU A 1 111 ? -2.255 -15.332 1.294 1.00 86.25 111 GLU A O 1
ATOM 924 N N . GLU A 1 112 ? -0.573 -15.060 -0.131 1.00 86.25 112 GLU A N 1
ATOM 925 C CA . GLU A 1 112 ? 0.425 -14.935 0.941 1.00 86.25 112 GLU A CA 1
ATOM 926 C C . GLU A 1 112 ? 0.326 -13.605 1.702 1.00 86.25 112 GLU A C 1
ATOM 928 O O . GLU A 1 112 ? 0.007 -12.554 1.134 1.00 86.25 112 GLU A O 1
ATOM 933 N N . LEU A 1 113 ? 0.636 -13.628 2.997 1.00 88.44 113 LEU A N 1
ATOM 934 C CA . LEU A 1 113 ? 1.000 -12.408 3.704 1.00 88.44 113 LEU A CA 1
ATOM 935 C C . LEU A 1 113 ? 2.421 -11.985 3.306 1.00 88.44 113 LEU A C 1
ATOM 937 O O . LEU A 1 113 ? 3.263 -12.839 3.018 1.00 88.44 113 LEU A O 1
ATOM 941 N N . PRO A 1 114 ? 2.726 -10.679 3.323 1.00 85.50 114 PRO A N 1
ATOM 942 C CA . PRO A 1 114 ? 4.093 -10.202 3.168 1.00 85.50 114 PRO A CA 1
ATOM 943 C C . PRO A 1 114 ? 5.055 -10.886 4.133 1.00 85.50 114 PRO A C 1
ATOM 945 O O . PRO A 1 114 ? 4.674 -11.205 5.251 1.00 85.50 114 PRO A O 1
ATOM 948 N N . ARG A 1 115 ? 6.329 -11.050 3.754 1.00 79.69 115 ARG A N 1
ATOM 949 C CA . ARG A 1 115 ? 7.329 -11.684 4.633 1.00 79.69 115 ARG A CA 1
ATOM 950 C C . ARG A 1 115 ? 7.292 -11.074 6.038 1.00 79.69 115 ARG A C 1
ATOM 952 O O . ARG A 1 115 ? 7.331 -9.847 6.183 1.00 79.69 115 ARG A O 1
ATOM 959 N N . ILE A 1 116 ? 7.248 -11.930 7.058 1.00 73.19 116 ILE A N 1
ATOM 960 C CA . ILE A 1 116 ? 7.232 -11.484 8.449 1.00 73.19 116 ILE A CA 1
ATOM 961 C C . ILE A 1 116 ? 8.470 -10.628 8.738 1.00 73.19 116 ILE A C 1
ATOM 963 O O . ILE A 1 116 ? 9.604 -10.997 8.427 1.00 73.19 116 ILE A O 1
ATOM 967 N N . ALA A 1 117 ? 8.233 -9.459 9.322 1.00 68.19 117 ALA A N 1
ATOM 968 C CA . ALA A 1 117 ? 9.261 -8.572 9.841 1.00 68.19 117 ALA A CA 1
ATOM 969 C C . ALA A 1 117 ? 8.960 -8.307 11.318 1.00 68.19 117 ALA A C 1
ATOM 971 O O . ALA A 1 117 ? 7.806 -8.407 11.737 1.00 68.19 117 ALA A O 1
ATOM 972 N N . CYS A 1 118 ? 9.980 -7.959 12.110 1.00 66.12 118 CYS A N 1
ATOM 973 C CA . CYS A 1 118 ? 9.805 -7.740 13.550 1.00 66.12 118 CYS A CA 1
ATOM 974 C C . CYS A 1 118 ? 8.687 -6.731 13.858 1.00 66.12 118 CYS A C 1
ATOM 976 O O . CYS A 1 118 ? 7.888 -6.996 14.749 1.00 66.12 118 CYS A O 1
ATOM 978 N N . PHE A 1 119 ? 8.583 -5.644 13.082 1.00 69.56 119 PHE A N 1
ATOM 979 C CA . PHE A 1 119 ? 7.514 -4.657 13.248 1.00 69.56 119 PHE A CA 1
ATOM 980 C C . PHE A 1 119 ? 6.137 -5.235 12.898 1.00 69.56 119 PHE A C 1
ATOM 982 O O . PHE A 1 119 ? 5.199 -5.055 13.651 1.00 69.56 119 PHE A O 1
ATOM 989 N N . ARG A 1 120 ? 6.010 -6.032 11.828 1.00 70.44 120 ARG A N 1
ATOM 990 C CA . ARG A 1 120 ? 4.721 -6.641 11.446 1.00 70.44 120 ARG A CA 1
ATOM 991 C C . ARG A 1 120 ? 4.190 -7.596 12.506 1.00 70.44 120 ARG A C 1
ATOM 993 O O . ARG A 1 120 ? 2.989 -7.639 12.709 1.00 70.44 120 ARG A O 1
ATOM 1000 N N . LYS A 1 121 ? 5.081 -8.322 13.191 1.00 65.94 121 LYS A N 1
ATOM 1001 C CA . LYS A 1 121 ? 4.717 -9.187 14.324 1.00 65.94 121 LYS A CA 1
ATOM 1002 C C . LYS A 1 121 ? 4.286 -8.380 15.556 1.00 65.94 121 LYS A C 1
ATOM 1004 O O . LYS A 1 121 ? 3.438 -8.837 16.311 1.00 65.94 121 LYS A O 1
ATOM 1009 N N . GLN A 1 122 ? 4.900 -7.216 15.780 1.00 67.69 122 GLN A N 1
ATOM 1010 C CA . GLN A 1 122 ? 4.517 -6.304 16.863 1.00 67.69 122 GLN A CA 1
ATOM 1011 C C . GLN A 1 122 ? 3.156 -5.668 16.573 1.00 67.69 122 GLN A C 1
ATOM 1013 O O . GLN A 1 122 ? 2.273 -5.730 17.417 1.00 67.69 122 GLN A O 1
ATOM 1018 N N . GLU A 1 123 ? 2.955 -5.156 15.360 1.00 68.50 123 GLU A N 1
ATOM 1019 C CA . GLU A 1 123 ? 1.689 -4.550 14.945 1.00 68.50 123 GLU A CA 1
ATOM 1020 C C . GLU A 1 123 ? 0.555 -5.584 14.850 1.00 68.50 123 GLU A C 1
ATOM 1022 O O . GLU A 1 123 ? -0.569 -5.309 15.252 1.00 68.50 123 GLU A O 1
ATOM 1027 N N . SER A 1 124 ? 0.813 -6.813 14.387 1.00 64.88 124 SER A N 1
ATOM 1028 C CA . SER A 1 124 ? -0.233 -7.846 14.341 1.00 64.88 124 SER A CA 1
ATOM 1029 C C . SER A 1 124 ? -0.690 -8.302 15.726 1.00 64.88 124 SER A C 1
ATOM 1031 O O . SER A 1 124 ? -1.761 -8.888 15.835 1.00 64.88 124 SER A O 1
ATOM 1033 N N . ALA A 1 125 ? 0.074 -8.021 16.788 1.00 66.81 125 ALA A N 1
ATOM 1034 C CA . ALA A 1 125 ? -0.367 -8.290 18.153 1.00 66.81 125 ALA A CA 1
ATOM 1035 C C . ALA A 1 125 ? -1.596 -7.450 18.544 1.00 66.81 125 ALA A C 1
ATOM 1037 O O . ALA A 1 125 ? -2.342 -7.882 19.416 1.00 66.81 125 ALA A O 1
ATOM 1038 N N . TYR A 1 126 ? -1.854 -6.315 17.876 1.00 59.81 126 TYR A N 1
ATOM 1039 C CA . TYR A 1 126 ? -3.086 -5.540 18.072 1.00 59.81 126 TYR A CA 1
ATOM 1040 C C . TYR A 1 126 ? -4.350 -6.312 17.674 1.00 59.81 126 TYR A C 1
ATOM 1042 O O . TYR A 1 126 ? -5.414 -6.042 18.219 1.00 59.81 126 TYR A O 1
ATOM 1050 N N . ASN A 1 127 ? -4.234 -7.298 16.777 1.00 63.78 127 ASN A N 1
ATOM 1051 C CA . ASN A 1 127 ? -5.368 -8.108 16.336 1.00 63.78 127 ASN A CA 1
ATOM 1052 C C . ASN A 1 127 ? -5.692 -9.272 17.297 1.00 63.78 127 ASN A C 1
ATOM 1054 O O . ASN A 1 127 ? -6.754 -9.867 17.150 1.00 63.78 127 ASN A O 1
ATOM 1058 N N . ARG A 1 128 ? -4.840 -9.554 18.300 1.00 58.09 128 ARG A N 1
ATOM 1059 C CA . ARG A 1 128 ? -5.034 -10.663 19.260 1.00 58.09 128 ARG A CA 1
ATOM 1060 C C . ARG A 1 128 ? -6.305 -10.554 20.082 1.00 58.09 128 ARG A C 1
ATOM 1062 O O . ARG A 1 128 ? -7.021 -11.534 20.242 1.00 58.09 128 ARG A O 1
ATOM 1069 N N . SER A 1 129 ? -6.655 -9.336 20.484 1.00 53.12 129 SER A N 1
ATOM 1070 C CA . SER A 1 129 ? -7.884 -9.054 21.236 1.00 53.12 129 SER A CA 1
ATOM 1071 C C . SER A 1 129 ? -9.179 -9.287 20.439 1.00 53.12 129 SER A C 1
ATOM 1073 O O . SER A 1 129 ? -10.280 -9.035 20.935 1.00 53.12 129 SER A O 1
ATOM 1075 N N . LEU A 1 130 ? -9.088 -9.722 19.175 1.00 52.16 130 LEU A N 1
ATOM 1076 C CA . LEU A 1 130 ? -10.236 -10.171 18.383 1.00 52.16 130 LEU A CA 1
ATOM 1077 C C . LEU A 1 130 ? -10.578 -11.645 18.614 1.00 52.16 130 LEU A C 1
ATOM 1079 O O . LEU A 1 130 ? -11.681 -12.054 18.257 1.00 52.16 130 LEU A O 1
ATOM 1083 N N . PHE A 1 131 ? -9.654 -12.421 19.180 1.00 54.75 131 PHE A N 1
ATOM 1084 C CA . PHE A 1 131 ? -9.794 -13.865 19.369 1.00 54.75 131 PHE A CA 1
ATOM 1085 C C . PHE A 1 131 ? -9.856 -14.280 20.844 1.00 54.75 131 PHE A C 1
ATOM 1087 O O . PHE A 1 131 ? -10.171 -15.434 21.123 1.00 54.75 131 PHE A O 1
ATOM 1094 N N . ASP A 1 132 ? -9.607 -13.353 21.771 1.00 52.78 132 ASP A N 1
ATOM 1095 C CA . ASP A 1 132 ? -9.814 -13.560 23.205 1.00 52.78 132 ASP A CA 1
ATOM 1096 C C . ASP A 1 132 ? -11.309 -13.367 23.549 1.00 52.78 132 ASP A C 1
ATOM 1098 O O . ASP A 1 132 ? -11.913 -12.344 23.216 1.00 52.78 132 ASP A O 1
ATOM 1102 N N . GLU A 1 133 ? -11.926 -14.372 24.183 1.00 48.94 133 GLU A N 1
ATOM 1103 C CA . GLU A 1 133 ? -13.386 -14.462 24.396 1.00 48.94 133 GLU A CA 1
ATOM 1104 C C . GLU A 1 133 ? -13.952 -13.473 25.445 1.00 48.94 133 GLU A C 1
ATOM 1106 O O . GLU A 1 133 ? -15.170 -13.321 25.528 1.00 48.94 133 GLU A O 1
ATOM 1111 N N . ASP A 1 134 ? -13.106 -12.751 26.193 1.00 49.69 134 ASP A N 1
ATOM 1112 C CA . ASP A 1 134 ? -13.505 -12.002 27.404 1.00 49.69 134 ASP A CA 1
ATOM 1113 C C . ASP A 1 134 ? -13.610 -10.464 27.268 1.00 49.69 134 ASP A C 1
ATOM 1115 O O . ASP A 1 134 ? -13.970 -9.781 28.232 1.00 49.69 134 ASP A O 1
ATOM 1119 N N . ASP A 1 135 ? -13.358 -9.866 26.100 1.00 45.38 135 ASP A N 1
ATOM 1120 C CA . ASP A 1 135 ? -13.304 -8.397 26.008 1.00 45.38 135 ASP A CA 1
ATOM 1121 C C . ASP A 1 135 ? -14.681 -7.737 25.815 1.00 45.38 135 ASP A C 1
ATOM 1123 O O . ASP A 1 135 ? -15.221 -7.619 24.706 1.00 45.38 135 ASP A O 1
ATOM 1127 N N . ALA A 1 136 ? -15.209 -7.226 26.930 1.00 45.06 136 ALA A N 1
ATOM 1128 C CA . ALA A 1 136 ? -16.305 -6.270 27.002 1.00 45.06 136 ALA A CA 1
ATOM 1129 C C . ALA A 1 136 ? -16.115 -5.095 26.017 1.00 45.06 136 ALA A C 1
ATOM 1131 O O . ALA A 1 136 ? -15.094 -4.416 26.019 1.00 45.06 136 ALA A O 1
ATOM 1132 N N . ALA A 1 137 ? -17.137 -4.861 25.187 1.00 45.53 137 ALA A N 1
ATOM 1133 C CA . ALA A 1 137 ? -17.446 -3.609 24.485 1.00 45.53 137 ALA A CA 1
ATOM 1134 C C . ALA A 1 137 ? -16.250 -2.728 24.044 1.00 45.53 137 ALA A C 1
ATOM 1136 O O . ALA A 1 137 ? -15.996 -1.679 24.615 1.00 45.53 137 ALA A O 1
ATOM 1137 N N . ASP A 1 138 ? -15.567 -3.154 22.979 1.00 55.34 138 ASP A N 1
ATOM 1138 C CA . ASP A 1 138 ? -15.211 -2.405 21.753 1.00 55.34 138 ASP A CA 1
ATOM 1139 C C . ASP A 1 138 ? -14.753 -0.917 21.803 1.00 55.34 138 ASP A C 1
ATOM 1141 O O . ASP A 1 138 ? -14.724 -0.255 20.765 1.00 55.34 138 ASP A O 1
ATOM 1145 N N . GLU A 1 139 ? -14.353 -0.347 22.938 1.00 48.72 139 GLU A N 1
ATOM 1146 C CA . GLU A 1 139 ? -13.777 1.003 23.047 1.00 48.72 139 GLU A CA 1
ATOM 1147 C C . GLU A 1 139 ? -12.249 0.916 23.167 1.00 48.72 139 GLU A C 1
ATOM 1149 O O . GLU A 1 139 ? -11.687 0.819 24.250 1.00 48.72 139 GLU A O 1
ATOM 1154 N N . GLY A 1 140 ? -11.555 0.921 22.021 1.00 61.44 140 GLY A N 1
ATOM 1155 C CA . GLY A 1 140 ? -10.082 0.964 21.964 1.00 61.44 140 GLY A CA 1
ATOM 1156 C C . GLY A 1 140 ? -9.418 -0.069 21.051 1.00 61.44 140 GLY A C 1
ATOM 1157 O O . GLY A 1 140 ? -8.200 -0.023 20.868 1.00 61.44 140 GLY A O 1
ATOM 1158 N N . LYS A 1 141 ? -10.186 -0.978 20.432 1.00 75.06 141 LYS A N 1
ATOM 1159 C CA . LYS A 1 141 ? -9.631 -1.990 19.518 1.00 75.06 141 LYS A CA 1
ATOM 1160 C C . LYS A 1 141 ? -8.980 -1.336 18.297 1.00 75.06 141 LYS A C 1
ATOM 1162 O O . LYS A 1 141 ? -9.584 -0.486 17.642 1.00 75.06 141 LYS A O 1
ATOM 1167 N N . THR A 1 142 ? -7.746 -1.742 18.006 1.00 85.06 142 THR A N 1
ATOM 1168 C CA . THR A 1 142 ? -6.960 -1.286 16.855 1.00 85.06 142 THR A CA 1
ATOM 1169 C C . THR A 1 142 ? -6.800 -2.436 15.870 1.00 85.06 142 THR A C 1
ATOM 1171 O O . THR A 1 142 ? -6.376 -3.518 16.252 1.00 85.06 142 THR A O 1
ATOM 1174 N N . TYR A 1 143 ? -7.100 -2.194 14.599 1.00 90.38 143 TYR A N 1
ATOM 1175 C CA . TYR A 1 143 ? -6.982 -3.166 13.521 1.00 90.38 143 TYR A CA 1
ATOM 1176 C C . TYR A 1 143 ? -5.715 -2.906 12.714 1.00 90.38 143 TYR A C 1
ATOM 1178 O O . TYR A 1 143 ? -5.584 -1.870 12.053 1.00 90.38 143 TYR A O 1
ATOM 1186 N N . TYR A 1 144 ? -4.799 -3.869 12.722 1.00 92.44 144 TYR A N 1
ATOM 1187 C CA . TYR A 1 144 ? -3.635 -3.844 11.851 1.00 92.44 144 TYR A CA 1
ATOM 1188 C C . TYR A 1 144 ? -3.943 -4.513 10.511 1.00 92.44 144 TYR A C 1
ATOM 1190 O O . TYR A 1 144 ? -4.346 -5.679 10.454 1.00 92.44 144 TYR A O 1
ATOM 1198 N N . GLY A 1 145 ? -3.711 -3.775 9.427 1.00 94.88 145 GLY A N 1
ATOM 1199 C CA . GLY A 1 145 ? -3.844 -4.253 8.059 1.00 94.88 145 GLY A CA 1
ATOM 1200 C C . GLY A 1 145 ? -2.585 -4.016 7.229 1.00 94.88 145 GLY A C 1
ATOM 1201 O O . GLY A 1 145 ? -1.740 -3.166 7.520 1.00 94.88 145 GLY A O 1
ATOM 1202 N N . VAL A 1 146 ? -2.461 -4.768 6.141 1.00 95.81 146 VAL A N 1
ATOM 1203 C CA . VAL A 1 146 ? -1.390 -4.588 5.164 1.00 95.81 146 VAL A CA 1
ATOM 1204 C C . VAL A 1 146 ? -1.989 -4.343 3.790 1.00 95.81 146 VAL A C 1
ATOM 1206 O O . VAL A 1 146 ? -2.664 -5.219 3.251 1.00 95.81 146 VAL A O 1
ATOM 1209 N N . LEU A 1 147 ? -1.722 -3.166 3.220 1.00 97.25 147 LEU A N 1
ATOM 1210 C CA . LEU A 1 147 ? -1.919 -2.875 1.805 1.00 97.25 147 LEU A CA 1
ATOM 1211 C C . LEU A 1 147 ? -0.913 -3.713 1.011 1.00 97.25 147 LEU A C 1
ATOM 1213 O O . LEU A 1 147 ? 0.248 -3.346 0.836 1.00 97.25 147 LEU A O 1
ATOM 1217 N N . ALA A 1 148 ? -1.366 -4.886 0.596 1.00 96.88 148 ALA A N 1
ATOM 1218 C CA . ALA A 1 148 ? -0.591 -5.885 -0.100 1.00 96.88 148 ALA A CA 1
ATOM 1219 C C . ALA A 1 148 ? -0.820 -5.767 -1.609 1.00 96.88 148 ALA A C 1
ATOM 1221 O O . ALA A 1 148 ? -1.961 -5.804 -2.077 1.00 96.88 148 ALA A O 1
ATOM 1222 N N . HIS A 1 149 ? 0.258 -5.668 -2.382 1.00 97.12 149 HIS A N 1
ATOM 1223 C CA . HIS A 1 149 ? 0.167 -5.603 -3.837 1.00 97.12 149 HIS A CA 1
ATOM 1224 C C . HIS A 1 149 ? 1.068 -6.631 -4.525 1.00 97.12 149 HIS A C 1
ATOM 1226 O O . HIS A 1 149 ? 2.240 -6.807 -4.181 1.00 97.12 149 HIS A O 1
ATOM 1232 N N . LEU A 1 150 ? 0.522 -7.298 -5.537 1.00 95.50 150 LEU A N 1
ATOM 1233 C CA . LEU A 1 150 ? 1.218 -8.306 -6.330 1.00 95.50 150 LEU A CA 1
ATOM 1234 C C . LEU A 1 150 ? 1.573 -7.717 -7.696 1.00 95.50 150 LEU A C 1
ATOM 1236 O O . LEU A 1 150 ? 0.649 -7.328 -8.408 1.00 95.50 150 LEU A O 1
ATOM 1240 N N . PRO A 1 151 ? 2.848 -7.684 -8.115 1.00 93.81 151 PRO A N 1
ATOM 1241 C CA . PRO A 1 151 ? 3.197 -7.244 -9.457 1.00 93.81 151 PRO A CA 1
ATOM 1242 C C . PRO A 1 151 ? 2.628 -8.156 -10.542 1.00 93.81 151 PRO A C 1
ATOM 1244 O O . PRO A 1 151 ? 2.681 -9.380 -10.433 1.00 93.81 151 PRO A O 1
ATOM 1247 N N . HIS A 1 152 ? 2.130 -7.558 -11.620 1.00 93.62 152 HIS A N 1
ATOM 1248 C CA . HIS A 1 152 ? 1.776 -8.289 -12.827 1.00 93.62 152 HIS A CA 1
ATOM 1249 C C . HIS A 1 152 ? 3.030 -8.796 -13.552 1.00 93.62 152 HIS A C 1
ATOM 1251 O O . HIS A 1 152 ? 4.136 -8.295 -13.333 1.00 93.62 152 HIS A O 1
ATOM 1257 N N . HIS A 1 153 ? 2.877 -9.779 -14.445 1.00 87.25 153 HIS A N 1
ATOM 1258 C CA . HIS A 1 153 ? 4.005 -10.328 -15.207 1.00 87.25 153 HIS A CA 1
ATOM 1259 C C . HIS A 1 153 ? 4.703 -9.260 -16.065 1.00 87.25 153 HIS A C 1
ATOM 1261 O O . HIS A 1 153 ? 5.913 -9.332 -16.256 1.00 87.25 153 HIS A O 1
ATOM 1267 N N . LYS A 1 154 ? 3.958 -8.236 -16.506 1.00 87.19 154 LYS A N 1
ATOM 1268 C CA . LYS A 1 154 ? 4.482 -7.074 -17.242 1.00 87.19 154 LYS A CA 1
ATOM 1269 C C . LYS A 1 154 ? 5.245 -6.063 -16.375 1.00 87.19 154 LYS A C 1
ATOM 1271 O O . LYS A 1 154 ? 5.957 -5.236 -16.931 1.00 87.19 154 LYS A O 1
ATOM 1276 N N . LYS A 1 155 ? 5.159 -6.177 -15.041 1.00 86.06 155 LYS A N 1
ATOM 1277 C CA . LYS A 1 155 ? 5.846 -5.367 -14.006 1.00 86.06 155 LYS A CA 1
ATOM 1278 C C . LYS A 1 155 ? 5.478 -3.876 -13.936 1.00 86.06 155 LYS A C 1
ATOM 1280 O O . LYS A 1 155 ? 5.838 -3.238 -12.945 1.00 86.06 155 LYS A O 1
ATOM 1285 N N . ASP A 1 156 ? 4.737 -3.355 -14.904 1.00 90.44 156 ASP A N 1
ATOM 1286 C CA . ASP A 1 156 ? 4.275 -1.965 -15.029 1.00 90.44 156 ASP A CA 1
ATOM 1287 C C . ASP A 1 156 ? 2.923 -1.689 -14.348 1.00 90.44 156 ASP A C 1
ATOM 1289 O O . ASP A 1 156 ? 2.485 -0.543 -14.275 1.00 90.44 156 ASP A O 1
ATOM 1293 N N . GLU A 1 157 ? 2.285 -2.724 -13.801 1.00 94.25 157 GLU A N 1
ATOM 1294 C CA . GLU A 1 157 ? 1.037 -2.638 -13.041 1.00 94.25 157 GLU A CA 1
ATOM 1295 C C . GLU A 1 157 ? 0.940 -3.762 -11.985 1.00 94.25 157 GLU A C 1
ATOM 1297 O O . GLU A 1 157 ? 1.654 -4.774 -12.074 1.00 94.25 157 GLU A O 1
ATOM 1302 N N . PRO A 1 158 ? 0.060 -3.641 -10.976 1.00 95.75 158 PRO A N 1
ATOM 1303 C CA . PRO A 1 158 ? -0.243 -4.725 -10.053 1.00 95.75 158 PRO A CA 1
ATOM 1304 C C . PRO A 1 158 ? -1.280 -5.707 -10.633 1.00 95.75 158 PRO A C 1
ATOM 1306 O O . PRO A 1 158 ? -2.354 -5.328 -11.103 1.00 95.75 158 PRO A O 1
ATOM 1309 N N . ALA A 1 159 ? -1.020 -7.007 -10.502 1.00 95.31 159 ALA A N 1
ATOM 1310 C CA . ALA A 1 159 ? -2.001 -8.065 -10.729 1.00 95.31 159 ALA A CA 1
ATOM 1311 C C . ALA A 1 159 ? -3.127 -8.032 -9.684 1.00 95.31 159 ALA A C 1
ATOM 1313 O O . ALA A 1 159 ? -4.289 -8.200 -10.048 1.00 95.31 159 ALA A O 1
ATOM 1314 N N . ALA A 1 160 ? -2.794 -7.760 -8.419 1.00 96.56 160 ALA A N 1
ATOM 1315 C CA . ALA A 1 160 ? -3.742 -7.673 -7.309 1.00 96.56 160 ALA A CA 1
ATOM 1316 C C . ALA A 1 160 ? -3.343 -6.562 -6.331 1.00 96.56 160 ALA A C 1
ATOM 1318 O O . ALA A 1 160 ? -2.152 -6.326 -6.116 1.00 96.56 160 ALA A O 1
ATOM 1319 N N . VAL A 1 161 ? -4.340 -5.920 -5.716 1.00 97.75 161 VAL A N 1
ATOM 1320 C CA . VAL A 1 161 ? -4.162 -4.955 -4.623 1.00 97.75 161 VAL A CA 1
ATOM 1321 C C . VAL A 1 161 ? -5.224 -5.236 -3.566 1.00 97.75 161 VAL A C 1
ATOM 1323 O O . VAL A 1 161 ? -6.419 -5.134 -3.841 1.00 97.75 161 VAL A O 1
ATOM 1326 N N . ARG A 1 162 ? -4.793 -5.635 -2.369 1.00 97.56 162 ARG A N 1
ATOM 1327 C CA . ARG A 1 162 ? -5.668 -6.084 -1.281 1.00 97.56 162 ARG A CA 1
ATOM 1328 C C . ARG A 1 162 ? -5.245 -5.467 0.041 1.00 97.56 162 ARG A C 1
ATOM 1330 O O . ARG A 1 162 ? -4.057 -5.287 0.275 1.00 97.56 162 ARG A O 1
ATOM 1337 N N . VAL A 1 163 ? -6.193 -5.222 0.934 1.00 97.50 163 VAL A N 1
ATOM 1338 C CA . VAL A 1 163 ? -5.897 -4.968 2.349 1.00 97.50 163 VAL A CA 1
ATOM 1339 C C . VAL A 1 163 ? -6.120 -6.268 3.098 1.00 97.50 163 VAL A C 1
ATOM 1341 O O . VAL A 1 163 ? -7.224 -6.807 3.093 1.00 97.50 163 VAL A O 1
ATOM 1344 N N . LYS A 1 164 ? -5.054 -6.802 3.689 1.00 95.00 164 LYS A N 1
ATOM 1345 C CA . LYS A 1 164 ? -5.085 -8.056 4.446 1.00 95.00 164 LYS A CA 1
ATOM 1346 C C . LYS A 1 164 ? -4.960 -7.761 5.928 1.00 95.00 164 LYS A C 1
ATOM 1348 O O . LYS A 1 164 ? -4.003 -7.097 6.315 1.00 95.00 164 LYS A O 1
ATOM 1353 N N . PHE A 1 165 ? -5.874 -8.286 6.734 1.00 92.88 165 PHE A N 1
ATOM 1354 C CA . PHE A 1 165 ? -5.825 -8.207 8.191 1.00 92.88 165 PHE A CA 1
ATOM 1355 C C . PHE A 1 165 ? -5.233 -9.512 8.732 1.00 92.88 165 PHE A C 1
ATOM 1357 O O . PHE A 1 165 ? -5.909 -10.544 8.677 1.00 92.88 165 PHE A O 1
ATOM 1364 N N . PRO A 1 166 ? -3.956 -9.516 9.162 1.00 89.75 166 PRO A N 1
ATOM 1365 C CA . PRO A 1 166 ? -3.279 -10.731 9.598 1.00 89.75 166 PRO A CA 1
ATOM 1366 C C . PRO A 1 166 ? -3.902 -11.284 10.874 1.00 89.75 166 PRO A C 1
ATOM 1368 O O . PRO A 1 166 ? -4.300 -10.515 11.748 1.00 89.75 166 PRO A O 1
ATOM 1371 N N . ASN A 1 167 ? -3.919 -12.606 10.995 1.00 84.06 167 ASN A N 1
ATOM 1372 C CA . ASN A 1 167 ? -4.181 -13.280 12.258 1.00 84.06 167 ASN A CA 1
ATOM 1373 C C . ASN A 1 167 ? -2.991 -13.136 13.231 1.00 84.06 167 ASN A C 1
ATOM 1375 O O . ASN A 1 167 ? -1.905 -12.662 12.881 1.00 84.06 167 ASN A O 1
ATOM 1379 N N . ASP A 1 168 ? -3.193 -13.589 14.459 1.00 76.94 168 ASP A N 1
ATOM 1380 C CA . ASP A 1 168 ? -2.295 -13.353 15.596 1.00 76.94 168 ASP A CA 1
ATOM 1381 C C . ASP A 1 168 ? -0.926 -14.017 15.499 1.00 76.94 168 ASP A C 1
ATOM 1383 O O . ASP A 1 168 ? 0.060 -13.548 16.089 1.00 76.94 168 ASP A O 1
ATOM 1387 N N . ASP A 1 169 ? -0.873 -15.137 14.782 1.00 78.56 169 ASP A N 1
ATOM 1388 C CA . ASP A 1 169 ? 0.344 -15.890 14.511 1.00 78.56 169 ASP A CA 1
ATOM 1389 C C . ASP A 1 169 ? 0.977 -15.523 13.161 1.00 78.56 169 ASP A C 1
ATOM 1391 O O . ASP A 1 169 ? 2.042 -16.044 12.820 1.00 78.56 169 ASP A O 1
ATOM 1395 N N . TYR A 1 170 ? 0.362 -14.583 12.432 1.00 81.38 170 TYR A N 1
ATOM 1396 C CA . TYR A 1 170 ? 0.793 -14.086 11.129 1.00 81.38 170 TYR A CA 1
ATOM 1397 C C . TYR A 1 170 ? 0.933 -15.200 10.070 1.00 81.38 170 TYR A C 1
ATOM 1399 O O . TYR A 1 170 ? 1.705 -15.070 9.117 1.00 81.38 170 TYR A O 1
ATOM 1407 N N . LYS A 1 171 ? 0.210 -16.320 10.220 1.00 83.12 171 LYS A N 1
ATOM 1408 C CA . LYS A 1 171 ? 0.186 -17.414 9.231 1.00 83.12 171 LYS A CA 1
ATOM 1409 C C . LYS A 1 171 ? -0.890 -17.241 8.163 1.00 83.12 171 LYS A C 1
ATOM 1411 O O . LYS A 1 171 ? -0.820 -17.898 7.127 1.00 83.12 171 LYS A O 1
ATOM 1416 N N . GLY A 1 172 ? -1.859 -16.358 8.385 1.00 86.88 172 GLY A N 1
ATOM 1417 C CA . GLY A 1 172 ? -2.956 -16.105 7.458 1.00 86.88 172 GLY A CA 1
ATOM 1418 C C . GLY A 1 172 ? -3.622 -14.757 7.701 1.00 86.88 172 GLY A C 1
ATOM 1419 O O . GLY A 1 172 ? -3.230 -14.000 8.584 1.00 86.88 172 GLY A O 1
ATOM 1420 N N . ALA A 1 173 ? -4.638 -14.439 6.906 1.00 88.50 173 ALA A N 1
ATOM 1421 C CA . ALA A 1 173 ? -5.470 -13.262 7.122 1.00 88.50 173 ALA A CA 1
ATOM 1422 C C . ALA A 1 173 ? -6.870 -13.706 7.546 1.00 88.50 173 ALA A C 1
ATOM 1424 O O . ALA A 1 173 ? -7.454 -14.565 6.890 1.00 88.50 173 ALA A O 1
ATOM 1425 N N . PHE A 1 174 ? -7.406 -13.122 8.618 1.00 89.88 174 PHE A N 1
ATOM 1426 C CA . PHE A 1 174 ? -8.784 -13.396 9.045 1.00 89.88 174 PHE A CA 1
ATOM 1427 C C . PHE A 1 174 ? -9.803 -12.566 8.255 1.00 89.88 174 PHE A C 1
ATOM 1429 O O . PHE A 1 174 ? -10.978 -12.913 8.204 1.00 89.88 174 PHE A O 1
ATOM 1436 N N . HIS A 1 175 ? -9.353 -11.478 7.618 1.00 92.56 175 HIS A N 1
ATOM 1437 C CA . HIS A 1 175 ? -10.169 -10.658 6.728 1.00 92.56 175 HIS A CA 1
ATOM 1438 C C . HIS A 1 175 ? -9.342 -10.111 5.566 1.00 92.56 175 HIS A C 1
ATOM 1440 O O . HIS A 1 175 ? -8.163 -9.772 5.721 1.00 92.56 175 HIS A O 1
ATOM 1446 N N . VAL A 1 176 ? -9.961 -10.008 4.390 1.00 94.94 176 VAL A N 1
ATOM 1447 C CA . VAL A 1 176 ? -9.318 -9.516 3.167 1.00 94.94 176 VAL A CA 1
ATOM 1448 C C . VAL A 1 176 ? -10.285 -8.619 2.405 1.00 94.94 176 VAL A C 1
ATOM 1450 O O . VAL A 1 176 ? -11.413 -9.007 2.119 1.00 94.94 176 VAL A O 1
ATOM 1453 N N . ILE A 1 177 ? -9.818 -7.431 2.029 1.00 96.56 177 ILE A N 1
ATOM 1454 C CA . ILE A 1 177 ? -10.560 -6.478 1.203 1.00 96.56 177 ILE A CA 1
ATOM 1455 C C . ILE A 1 177 ? -9.859 -6.363 -0.150 1.00 96.56 177 ILE A C 1
ATOM 1457 O O . ILE A 1 177 ? -8.689 -5.982 -0.212 1.00 96.56 177 ILE A O 1
ATOM 1461 N N . ASP A 1 178 ? -10.563 -6.679 -1.239 1.00 96.94 178 ASP A N 1
ATOM 1462 C CA . ASP A 1 178 ? -10.027 -6.570 -2.599 1.00 96.94 178 ASP A CA 1
ATOM 1463 C C . ASP A 1 178 ? -10.268 -5.168 -3.178 1.00 96.94 178 ASP A C 1
ATOM 1465 O O . ASP A 1 178 ? -11.354 -4.832 -3.658 1.00 96.94 178 ASP A O 1
ATOM 1469 N N . LEU A 1 179 ? -9.235 -4.324 -3.105 1.00 97.62 179 LEU A N 1
ATOM 1470 C CA . LEU A 1 179 ? -9.304 -2.945 -3.584 1.00 97.62 179 LEU A CA 1
ATOM 1471 C C . LEU A 1 179 ? -9.326 -2.877 -5.110 1.00 97.62 179 LEU A C 1
ATOM 1473 O O . LEU A 1 179 ? -9.990 -2.005 -5.665 1.00 97.62 179 LEU A O 1
ATOM 1477 N N . LYS A 1 180 ? -8.646 -3.803 -5.798 1.00 95.00 180 LYS A N 1
ATOM 1478 C CA . LYS A 1 180 ? -8.657 -3.842 -7.264 1.00 95.00 180 LYS A CA 1
ATOM 1479 C C . LYS A 1 180 ? -10.050 -4.181 -7.796 1.00 95.00 180 LYS A C 1
ATOM 1481 O O . LYS A 1 180 ? -10.499 -3.565 -8.758 1.00 95.00 180 LYS A O 1
ATOM 1486 N N . ALA A 1 181 ? -10.757 -5.103 -7.143 1.00 95.00 181 ALA A N 1
ATOM 1487 C CA . ALA A 1 181 ? -12.133 -5.443 -7.494 1.00 95.00 181 ALA A CA 1
ATOM 1488 C C . ALA A 1 181 ? -13.144 -4.331 -7.156 1.00 95.00 181 ALA A C 1
ATOM 1490 O O . ALA A 1 181 ? -14.091 -4.144 -7.918 1.00 95.00 181 ALA A O 1
ATOM 1491 N N . LYS A 1 182 ? -12.958 -3.588 -6.051 1.00 96.50 182 LYS A N 1
ATOM 1492 C CA . LYS A 1 182 ? -13.836 -2.456 -5.687 1.00 96.50 182 LYS A CA 1
ATOM 1493 C C . LYS A 1 182 ? -13.623 -1.236 -6.590 1.00 96.50 182 LYS A C 1
ATOM 1495 O O . LYS A 1 182 ? -14.595 -0.614 -7.003 1.00 96.50 182 LYS A O 1
ATOM 1500 N N . TYR A 1 183 ? -12.374 -0.904 -6.915 1.00 96.62 183 TYR A N 1
ATOM 1501 C CA . TYR A 1 183 ? -12.009 0.301 -7.669 1.00 96.62 183 TYR A CA 1
ATOM 1502 C C . TYR A 1 183 ? -11.557 -0.014 -9.098 1.00 96.62 183 TYR A C 1
ATOM 1504 O O . TYR A 1 183 ? -10.567 0.545 -9.567 1.00 96.62 183 TYR A O 1
ATOM 1512 N N . LYS A 1 184 ? -12.274 -0.901 -9.805 1.00 94.69 184 LYS A N 1
ATOM 1513 C CA . LYS A 1 184 ? -11.923 -1.335 -11.175 1.00 94.69 184 LYS A CA 1
ATOM 1514 C C . LYS A 1 184 ? -11.647 -0.174 -12.124 1.00 94.69 184 LYS A C 1
ATOM 1516 O O . LYS A 1 184 ? -10.671 -0.230 -12.863 1.00 94.69 184 LYS A O 1
ATOM 1521 N N . SER A 1 185 ? -12.436 0.898 -12.032 1.00 93.50 185 SER A N 1
ATOM 1522 C CA . SER A 1 185 ? -12.286 2.086 -12.878 1.00 93.50 185 SER A CA 1
ATOM 1523 C C . SER A 1 185 ? -10.879 2.689 -12.819 1.00 93.50 185 SER A C 1
ATOM 1525 O O . SER A 1 185 ? -10.362 3.089 -13.849 1.00 93.50 185 SER A O 1
ATOM 1527 N N . VAL A 1 186 ? -10.213 2.670 -11.657 1.00 94.19 186 VAL A N 1
ATOM 1528 C CA . VAL A 1 186 ? -8.841 3.193 -11.499 1.00 94.19 186 VAL A CA 1
ATOM 1529 C C . VAL A 1 186 ? -7.824 2.371 -12.301 1.00 94.19 186 VAL A C 1
ATOM 1531 O O . VAL A 1 186 ? -6.820 2.900 -12.765 1.00 94.19 186 VAL A O 1
ATOM 1534 N N . PHE A 1 187 ? -8.072 1.071 -12.468 1.00 88.69 187 PHE A N 1
ATOM 1535 C CA . PHE A 1 187 ? -7.184 0.154 -13.190 1.00 88.69 187 PHE A CA 1
ATOM 1536 C C . PHE A 1 187 ? -7.540 0.023 -14.676 1.00 88.69 187 PHE A C 1
ATOM 1538 O O . PHE A 1 187 ? -6.690 -0.371 -15.471 1.00 88.69 187 PHE A O 1
ATOM 1545 N N . GLU A 1 188 ? -8.784 0.325 -15.046 1.00 86.31 188 GLU A N 1
ATOM 1546 C CA . GLU A 1 188 ? -9.280 0.282 -16.426 1.00 86.31 188 GLU A CA 1
ATOM 1547 C C . GLU A 1 188 ? -9.116 1.624 -17.150 1.00 86.31 188 GLU A C 1
ATOM 1549 O O . GLU A 1 188 ? -8.972 1.651 -18.377 1.00 86.31 188 GLU A O 1
ATOM 1554 N N . GLU A 1 189 ? -9.085 2.739 -16.415 1.00 69.38 189 GLU A N 1
ATOM 1555 C CA . GLU A 1 189 ? -8.727 4.037 -16.969 1.00 69.38 189 GLU A CA 1
ATOM 1556 C C . GLU A 1 189 ? -7.307 3.965 -17.537 1.00 69.38 189 GLU A C 1
ATOM 1558 O O . GLU A 1 189 ? -6.309 3.790 -16.831 1.00 69.38 189 GLU A O 1
ATOM 1563 N N . LYS A 1 190 ? -7.203 4.116 -18.862 1.00 55.66 190 LYS A N 1
ATOM 1564 C CA . LYS A 1 190 ? -5.933 4.429 -19.512 1.00 55.66 190 LYS A CA 1
ATOM 1565 C C . LYS A 1 190 ? -5.458 5.740 -18.904 1.00 55.66 190 LYS A C 1
ATOM 1567 O O . LYS A 1 190 ? -5.918 6.790 -19.336 1.00 55.66 190 LYS A O 1
ATOM 1572 N N . LEU A 1 191 ? -4.571 5.663 -17.908 1.00 52.84 191 LEU A N 1
ATOM 1573 C CA . LEU A 1 191 ? -3.885 6.824 -17.345 1.00 52.84 191 LEU A CA 1
ATOM 1574 C C . LEU A 1 191 ? -3.389 7.665 -18.521 1.00 52.84 191 LEU A C 1
ATOM 1576 O O . LEU A 1 191 ? -2.472 7.245 -19.238 1.00 52.84 191 LEU A O 1
ATOM 1580 N N . VAL A 1 192 ? -4.059 8.792 -18.762 1.00 41.81 192 VAL A N 1
ATOM 1581 C CA . VAL A 1 192 ? -3.641 9.762 -19.766 1.00 41.81 192 VAL A CA 1
ATOM 1582 C C . VAL A 1 192 ? -2.223 10.145 -19.353 1.00 41.81 192 VAL A C 1
ATOM 1584 O O . VAL A 1 192 ? -2.025 10.469 -18.179 1.00 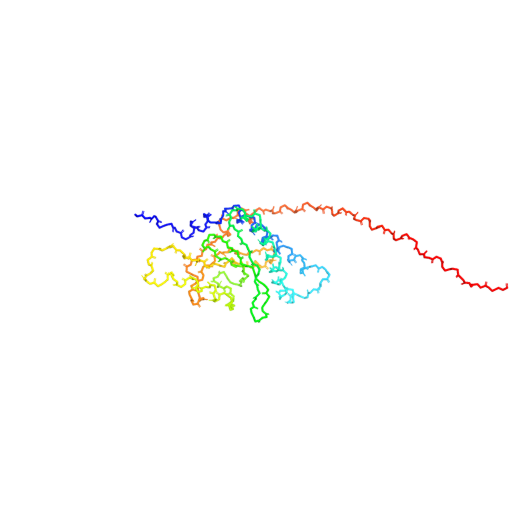41.81 192 VAL A O 1
ATOM 1587 N N . PRO A 1 193 ? -1.215 9.997 -20.232 1.00 40.75 193 PRO A N 1
ATOM 1588 C CA . PRO A 1 193 ? 0.148 10.355 -19.881 1.00 40.75 193 PRO A CA 1
ATOM 1589 C C . PRO A 1 193 ? 0.123 11.773 -19.327 1.00 40.75 193 PRO A C 1
ATOM 1591 O O . PRO A 1 193 ? -0.438 12.643 -19.991 1.00 40.75 193 PRO A O 1
ATOM 1594 N N . GLU A 1 194 ? 0.679 11.980 -18.127 1.00 44.25 194 GLU A N 1
ATOM 1595 C CA . GLU A 1 194 ? 0.898 13.320 -17.584 1.00 44.25 194 GLU A CA 1
ATOM 1596 C C . GLU A 1 194 ? 1.440 14.180 -18.727 1.00 44.25 194 GLU A C 1
ATOM 1598 O O . GLU A 1 194 ? 2.491 13.862 -19.304 1.00 44.25 194 GLU A O 1
ATOM 1603 N N . GLU A 1 195 ? 0.675 15.201 -19.129 1.00 39.88 195 GLU A N 1
ATOM 1604 C CA . GLU A 1 195 ? 1.182 16.216 -20.037 1.00 39.88 195 GLU A CA 1
ATOM 1605 C C . GLU A 1 195 ? 2.510 16.651 -19.447 1.00 39.88 195 GLU A C 1
ATOM 1607 O O . GLU A 1 195 ? 2.573 17.040 -18.280 1.00 39.88 195 GLU A O 1
ATOM 1612 N N . LYS A 1 196 ? 3.583 16.474 -20.222 1.00 33.56 196 LYS A N 1
ATOM 1613 C CA . LYS A 1 196 ? 4.931 16.843 -19.815 1.00 33.56 196 LYS A CA 1
ATOM 1614 C C . LYS A 1 196 ? 4.862 18.284 -19.328 1.00 33.56 196 LYS A C 1
ATOM 1616 O O . LYS A 1 196 ? 4.827 19.196 -20.153 1.00 33.56 196 LYS A O 1
ATOM 1621 N N . ILE A 1 197 ? 4.846 18.479 -18.011 1.00 38.94 197 ILE A N 1
ATOM 1622 C CA . ILE A 1 197 ? 5.134 19.765 -17.402 1.00 38.94 197 ILE A CA 1
ATOM 1623 C C . ILE A 1 197 ? 6.536 20.055 -17.910 1.00 38.94 197 ILE A C 1
ATOM 1625 O O . ILE A 1 197 ? 7.497 19.385 -17.535 1.00 38.94 197 ILE A O 1
ATOM 1629 N N . GLN A 1 198 ? 6.629 20.938 -18.904 1.00 34.16 198 GLN A N 1
ATOM 1630 C CA . GLN A 1 198 ? 7.912 21.397 -19.386 1.00 34.16 198 GLN A CA 1
ATOM 1631 C C . GLN A 1 198 ? 8.565 22.040 -18.176 1.00 34.16 198 GLN A C 1
ATOM 1633 O O . GLN A 1 198 ? 8.106 23.092 -17.730 1.00 34.16 198 GLN A O 1
ATOM 1638 N N . ASP A 1 199 ? 9.596 21.390 -17.635 1.00 35.22 199 ASP A N 1
ATOM 1639 C CA . ASP A 1 199 ? 10.482 22.031 -16.679 1.00 35.22 199 ASP A CA 1
ATOM 1640 C C . ASP A 1 199 ? 10.835 23.396 -17.274 1.00 35.22 199 ASP A C 1
ATOM 1642 O O . ASP A 1 199 ? 11.366 23.447 -18.397 1.00 35.22 199 ASP A O 1
ATOM 1646 N N . PRO A 1 200 ? 10.493 24.515 -16.607 1.00 38.69 200 PRO A N 1
ATOM 1647 C CA . PRO A 1 200 ? 10.911 25.811 -17.090 1.00 38.69 200 PRO A CA 1
ATOM 1648 C C . PRO A 1 200 ? 12.427 25.732 -17.178 1.00 38.69 200 PRO A C 1
ATOM 1650 O O . PRO A 1 200 ? 13.090 25.522 -16.167 1.00 38.69 200 PRO A O 1
ATOM 1653 N N . LYS A 1 201 ? 12.968 25.817 -18.401 1.00 36.44 201 LYS A N 1
ATOM 1654 C CA . LYS A 1 201 ? 14.409 25.777 -18.652 1.00 36.44 201 LYS A CA 1
ATOM 1655 C C . LYS A 1 201 ? 15.058 26.808 -17.740 1.00 36.44 201 LYS A C 1
ATOM 1657 O O . LYS A 1 201 ? 15.048 28.001 -18.051 1.00 36.44 201 LYS A O 1
ATOM 1662 N N . ILE A 1 202 ? 15.615 26.350 -16.621 1.00 42.47 202 ILE A N 1
ATOM 1663 C CA . ILE A 1 202 ? 16.422 27.177 -15.741 1.00 42.47 202 ILE A CA 1
ATOM 1664 C C . ILE A 1 202 ? 17.635 27.539 -16.586 1.00 42.47 202 ILE A C 1
ATOM 1666 O O . ILE A 1 202 ? 18.540 26.734 -16.801 1.00 42.47 202 ILE A O 1
ATOM 1670 N N . LYS A 1 203 ? 17.620 28.749 -17.152 1.00 42.03 203 LYS A N 1
ATOM 1671 C CA . LYS A 1 203 ? 18.796 29.333 -17.782 1.00 42.03 203 LYS A CA 1
ATOM 1672 C C . LYS A 1 203 ? 19.796 29.554 -16.657 1.00 42.03 203 LYS A C 1
ATOM 1674 O O . LYS A 1 203 ? 19.730 30.569 -15.967 1.00 42.03 203 LYS A O 1
ATOM 1679 N N . LEU A 1 204 ? 20.696 28.593 -16.460 1.00 41.62 204 LEU A N 1
ATOM 1680 C CA . LEU A 1 204 ? 21.894 28.792 -15.657 1.00 41.62 204 LEU A CA 1
ATOM 1681 C C . LEU A 1 204 ? 22.564 30.068 -16.173 1.00 41.62 204 LEU A C 1
ATOM 1683 O O . LEU A 1 204 ? 22.989 30.142 -17.330 1.00 41.62 204 LEU A O 1
ATOM 1687 N N . ARG A 1 205 ? 22.580 31.111 -15.336 1.00 40.66 205 ARG A N 1
ATOM 1688 C CA . ARG A 1 205 ? 23.361 32.315 -15.610 1.00 40.66 205 ARG A CA 1
ATOM 1689 C C . ARG A 1 205 ? 24.807 31.861 -15.750 1.00 40.66 205 ARG A C 1
ATOM 1691 O O . ARG A 1 205 ? 25.364 31.306 -14.806 1.00 40.66 205 ARG A O 1
ATOM 1698 N N . LYS A 1 206 ? 25.399 32.083 -16.926 1.00 48.78 206 LYS A N 1
ATOM 1699 C CA . LYS A 1 206 ? 26.839 31.896 -17.104 1.00 48.78 206 LYS A CA 1
ATOM 1700 C C . LYS A 1 206 ? 27.560 32.745 -16.046 1.00 48.78 206 LYS A C 1
ATOM 1702 O O . LYS A 1 206 ? 27.169 33.906 -15.873 1.00 48.78 206 LYS A O 1
ATOM 1707 N N . PRO A 1 207 ? 28.557 32.196 -15.335 1.00 47.00 207 PRO A N 1
ATOM 1708 C CA . PRO A 1 207 ? 29.355 32.981 -14.408 1.00 47.00 207 PRO A CA 1
ATOM 1709 C C . PRO A 1 207 ? 29.986 34.148 -15.170 1.00 47.00 207 PRO A C 1
ATOM 1711 O O . PRO A 1 207 ? 30.544 33.985 -16.256 1.00 47.00 207 PRO A O 1
ATOM 1714 N N . LYS A 1 208 ? 29.805 35.353 -14.629 1.00 53.72 208 LYS A N 1
ATOM 1715 C CA . LYS A 1 208 ? 30.369 36.580 -15.175 1.00 53.72 208 LYS A CA 1
ATOM 1716 C C . LYS A 1 208 ? 31.776 36.719 -14.592 1.00 53.72 208 LYS A C 1
ATOM 1718 O O . LYS A 1 208 ? 31.901 36.888 -13.385 1.00 53.72 208 LYS A O 1
ATOM 1723 N N . ASN A 1 209 ? 32.762 36.701 -15.486 1.00 51.38 209 ASN A N 1
ATOM 1724 C CA . ASN A 1 209 ? 34.174 37.049 -15.298 1.00 51.38 209 ASN A CA 1
ATOM 1725 C C . ASN A 1 209 ? 35.072 35.962 -14.683 1.00 51.38 209 ASN A C 1
ATOM 1727 O O . ASN A 1 209 ? 35.105 35.764 -13.473 1.00 51.38 209 ASN A O 1
ATOM 1731 N N . GLU A 1 210 ? 35.889 35.349 -15.542 1.00 54.72 210 GLU A N 1
ATOM 1732 C CA . GLU A 1 210 ? 37.233 34.913 -15.160 1.00 54.72 210 GLU A CA 1
ATOM 1733 C C . GLU A 1 210 ? 38.098 36.162 -14.894 1.00 54.72 210 GLU A C 1
ATOM 1735 O O . GLU A 1 210 ? 38.017 37.133 -15.660 1.00 54.72 210 GLU A O 1
ATOM 1740 N N . PRO A 1 211 ? 38.912 36.189 -13.826 1.00 52.97 211 PRO A N 1
ATOM 1741 C CA . PRO A 1 211 ? 39.915 37.227 -13.654 1.00 52.97 211 PRO A CA 1
ATOM 1742 C C . PRO A 1 211 ? 40.981 37.083 -14.749 1.00 52.97 211 PRO A C 1
ATOM 1744 O O . PRO A 1 211 ? 41.582 36.024 -14.912 1.00 52.97 211 PRO A O 1
ATOM 1747 N N . LYS A 1 212 ? 41.229 38.163 -15.500 1.00 53.75 212 LYS A N 1
ATOM 1748 C CA . LYS A 1 212 ? 42.450 38.282 -16.303 1.00 53.75 212 LYS A CA 1
ATOM 1749 C C . LYS A 1 212 ? 43.628 38.261 -15.332 1.00 53.75 212 LYS A C 1
ATOM 1751 O O . LYS A 1 212 ? 43.762 39.205 -14.562 1.00 53.75 212 LYS A O 1
ATOM 1756 N N . ASN A 1 213 ? 44.458 37.222 -15.385 1.00 56.00 213 ASN A N 1
ATOM 1757 C CA . ASN A 1 213 ? 45.827 37.298 -14.882 1.00 56.00 213 ASN A CA 1
ATOM 1758 C C . ASN A 1 213 ? 46.561 38.373 -15.697 1.00 56.00 213 ASN A C 1
ATOM 1760 O O . ASN A 1 213 ? 46.678 38.208 -16.916 1.00 56.00 213 ASN A O 1
ATOM 1764 N N . PRO A 1 214 ? 47.045 39.469 -15.094 1.00 61.38 214 PRO A N 1
ATOM 1765 C CA . PRO A 1 214 ? 48.231 40.112 -15.614 1.00 61.38 214 PRO A CA 1
ATOM 1766 C C . PRO A 1 214 ? 49.411 39.288 -15.097 1.00 61.38 214 PRO A C 1
ATOM 1768 O O . PRO A 1 214 ? 49.496 39.048 -13.901 1.00 61.38 214 PRO A O 1
ATOM 1771 N N . ASP A 1 215 ? 50.222 38.745 -15.994 1.00 60.41 215 ASP A N 1
ATOM 1772 C CA . ASP A 1 215 ? 51.683 38.796 -15.883 1.00 60.41 215 ASP A CA 1
ATOM 1773 C C . ASP A 1 215 ? 52.320 37.880 -16.931 1.00 60.41 215 ASP A C 1
ATOM 1775 O O . ASP A 1 215 ? 51.991 36.700 -17.036 1.00 60.41 215 ASP A O 1
ATOM 1779 N N . GLY A 1 216 ? 53.280 38.453 -17.660 1.00 51.06 216 GLY A N 1
ATOM 1780 C CA . GLY A 1 216 ? 54.382 37.714 -18.274 1.00 51.06 216 GLY A CA 1
ATOM 1781 C C . GLY A 1 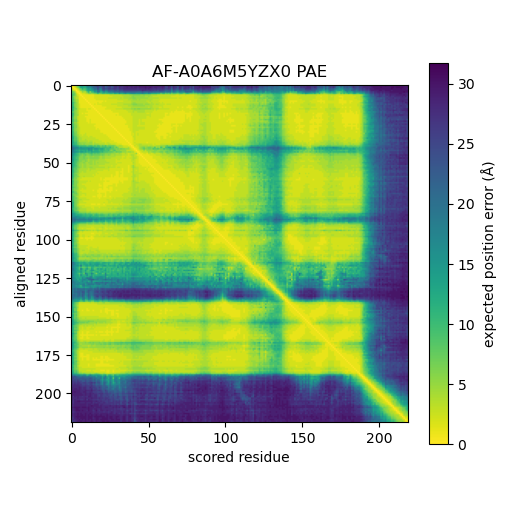216 ? 54.350 37.620 -19.795 1.00 51.06 216 GLY A C 1
ATOM 1782 O O . GLY A 1 216 ? 53.651 36.784 -20.348 1.00 51.06 216 GLY A O 1
ATOM 1783 N N . GLU A 1 217 ? 55.143 38.452 -20.474 1.00 50.97 217 GLU A N 1
ATOM 1784 C CA . GLU A 1 217 ? 56.500 38.082 -20.940 1.00 50.97 217 GLU A CA 1
ATOM 1785 C C . GLU A 1 217 ? 57.104 39.277 -21.715 1.00 50.97 217 GLU A C 1
ATOM 1787 O O . GLU A 1 217 ? 56.492 39.816 -22.632 1.00 50.97 217 GLU A O 1
ATOM 1792 N N . THR A 1 218 ? 58.164 39.919 -21.210 1.00 48.00 218 THR A N 1
ATOM 1793 C CA . THR A 1 218 ? 59.572 39.724 -21.631 1.00 48.00 218 THR A CA 1
ATOM 1794 C C . THR A 1 218 ? 59.787 39.593 -23.138 1.00 48.00 218 THR A C 1
ATOM 1796 O O . THR A 1 218 ? 59.684 38.506 -23.694 1.00 48.00 218 THR A O 1
ATOM 1799 N N . THR A 1 219 ? 60.205 40.691 -23.772 1.00 52.84 219 THR A N 1
ATOM 1800 C CA . THR A 1 219 ? 61.518 40.825 -24.438 1.00 52.84 219 THR A CA 1
ATOM 1801 C C . THR A 1 219 ? 61.909 42.294 -24.512 1.00 52.84 219 THR A C 1
ATOM 1803 O O . THR A 1 219 ? 60.988 43.138 -24.593 1.00 52.84 219 THR A O 1
#

Solvent-accessible surface area (backbone atoms only — not comparable to full-atom values): 13132 Å² total; per-residue (Å²): 137,81,81,86,70,50,72,67,56,56,46,46,70,58,50,43,69,67,58,51,54,52,46,52,47,50,42,42,50,24,25,38,51,29,40,50,58,58,70,30,81,90,64,70,58,56,69,70,58,38,66,68,49,48,61,56,56,27,50,55,43,36,52,55,48,45,50,54,51,32,60,76,38,39,93,77,52,28,44,68,47,82,45,66,46,96,82,83,47,74,70,46,49,41,39,37,30,90,49,38,40,32,34,74,42,70,34,93,48,94,87,57,74,54,82,90,44,77,64,57,60,58,48,23,50,49,37,40,74,76,75,53,93,78,73,76,79,83,82,78,71,40,45,35,34,31,45,36,34,25,68,27,97,85,49,42,39,66,68,43,37,30,39,35,26,44,33,65,83,64,82,48,59,81,45,76,46,58,48,48,78,72,45,41,66,71,75,67,50,77,76,70,74,76,75,77,75,70,72,78,78,75,75,74,75,74,84,82,77,82,82,80,79,87,80,87,80,94,131

Mean predicted aligned error: 10.67 Å